Protein AF-A0A8H5K942-F1 (afdb_monomer_lite)

Foldseek 3Di:
DVPVVVVVVVVVVVVVVVVLVVVLVVLVVVLLVLLVVLLVLLVVLLVCLQAACVSVVQQAPVSLLVSLLVQLVSLLVSLVVNLVSQVVNVVSVVNDPVSLVSSVSSLVSSLVSNVSSVDDDPVSNQVSCQQHCADVVNVRGHDCVSHDDDDDPDPSCPPDPSCVSVVSVVSSVVSVLVVVVVVLPPCPPVVVPDDDDDPVVVVVSVVVVVVSVVVVVVVVVVVVVVCVVVPPPPVVVVVVVVVVVVVVVVVVPVPPPPDDPDDD

Organism: NCBI:txid48495

Sequence (264 aa):
PNLLTHRVSGLERLERTNLAHATSTFLAELHEAQCFFVVAIEIALINASSRSAIFTGAENWQSLLWNRDSVQFLAGMGAWPIILGQISLRRAELDSMYYLLLSTLALVLAGVAANTAANPDPDRIYKMFQGQNTLQECGGHPSLRTFCVEEREGLYWYVFPAGSIYAFLGLLAILWWAKIWSLFNSPTSFLKKHESLSKRQVESWEWLKWTFVKASLLAIHIAEAGALAFGVEKGFRLRLSKAFDIVKRSDTRSGNDSEAISLN

Radius of gyration: 28.07 Å; chains: 1; bounding box: 66×90×72 Å

Structure (mmCIF, N/CA/C/O backbone):
data_AF-A0A8H5K942-F1
#
_entry.id   AF-A0A8H5K942-F1
#
loop_
_atom_site.group_PDB
_atom_site.id
_atom_site.type_symbol
_atom_site.label_atom_id
_atom_site.label_alt_id
_atom_site.label_comp_id
_atom_site.label_asym_id
_atom_site.label_entity_id
_atom_site.label_seq_id
_atom_site.pdbx_PDB_ins_code
_atom_site.Cartn_x
_atom_site.Cartn_y
_atom_site.Cartn_z
_atom_site.occupancy
_atom_site.B_iso_or_equiv
_atom_site.auth_seq_id
_atom_site.auth_comp_id
_atom_site.auth_asym_id
_atom_site.auth_atom_id
_atom_site.pdbx_PDB_model_num
ATOM 1 N N . PRO A 1 1 ? -43.685 29.657 30.327 1.00 56.56 1 PRO A N 1
ATOM 2 C CA . PRO A 1 1 ? -42.281 29.955 29.929 1.00 56.56 1 PRO A CA 1
ATOM 3 C C . PRO A 1 1 ? -41.384 28.717 29.711 1.00 56.56 1 PRO A C 1
ATOM 5 O O . PRO A 1 1 ? -40.619 28.713 28.758 1.00 56.56 1 PRO A O 1
ATOM 8 N N . ASN A 1 2 ? -41.487 27.660 30.531 1.00 60.41 2 ASN A N 1
ATOM 9 C CA . ASN A 1 2 ? -40.496 26.559 30.549 1.00 60.41 2 ASN A CA 1
ATOM 10 C C . ASN A 1 2 ? -40.704 25.425 29.522 1.00 60.41 2 ASN A C 1
ATOM 12 O O . ASN A 1 2 ? -39.827 24.589 29.336 1.00 60.41 2 ASN A O 1
ATOM 16 N N . LEU A 1 3 ? -41.859 25.371 28.855 1.00 58.47 3 LEU A N 1
ATOM 17 C CA . LEU A 1 3 ? -42.217 24.261 27.957 1.00 58.47 3 LEU A CA 1
ATOM 18 C C . LEU A 1 3 ? -41.647 24.433 26.537 1.00 58.47 3 LEU A C 1
ATOM 20 O O . LEU A 1 3 ? -41.323 23.456 25.868 1.00 58.47 3 LEU A O 1
ATOM 24 N N . LEU A 1 4 ? -41.480 25.683 26.095 1.00 62.78 4 LEU A N 1
ATOM 25 C CA . LEU A 1 4 ? -40.902 26.036 24.793 1.00 62.78 4 LEU A CA 1
ATOM 26 C C . LEU A 1 4 ? -39.379 25.855 24.786 1.00 62.78 4 LEU A C 1
ATOM 28 O O . LEU A 1 4 ? -38.840 25.267 23.855 1.00 62.78 4 LEU A O 1
ATOM 32 N N . THR A 1 5 ? -38.700 26.258 25.861 1.00 62.00 5 THR A N 1
ATOM 33 C CA . THR A 1 5 ? -37.251 26.070 26.034 1.00 62.00 5 THR A CA 1
ATOM 34 C C . THR A 1 5 ? -36.861 24.594 26.130 1.00 62.00 5 THR A C 1
ATOM 36 O O . THR A 1 5 ? -35.869 24.192 25.531 1.00 62.00 5 THR A O 1
ATOM 39 N N . HIS A 1 6 ? -37.672 23.760 26.791 1.00 63.81 6 HIS A N 1
ATOM 40 C CA . HIS A 1 6 ? -37.439 22.312 26.863 1.00 63.81 6 HIS A CA 1
ATOM 41 C C . HIS A 1 6 ? -37.707 21.586 25.529 1.00 63.81 6 HIS A C 1
ATOM 43 O O . HIS A 1 6 ? -37.129 20.532 25.256 1.00 63.81 6 HIS A O 1
ATOM 49 N N . ARG A 1 7 ? -38.587 22.136 24.678 1.00 67.31 7 ARG A N 1
ATOM 50 C CA . ARG A 1 7 ? -38.848 21.601 23.335 1.00 67.31 7 ARG A CA 1
ATOM 51 C C . ARG A 1 7 ? -37.723 21.970 22.366 1.00 67.31 7 ARG A C 1
ATOM 53 O O . ARG A 1 7 ? -37.289 21.100 21.621 1.00 67.31 7 ARG A O 1
ATOM 60 N N . VAL A 1 8 ? -37.224 23.208 22.416 1.00 73.00 8 VAL A N 1
ATOM 61 C CA . VAL A 1 8 ? -36.077 23.666 21.608 1.00 73.00 8 VAL A CA 1
ATOM 62 C C . VAL A 1 8 ? -34.813 22.882 21.967 1.00 73.00 8 VAL A C 1
ATOM 64 O O . VAL A 1 8 ? -34.173 22.336 21.075 1.00 73.00 8 VAL A O 1
ATOM 67 N N . SER A 1 9 ? -34.516 22.707 23.260 1.00 73.62 9 SER A N 1
ATOM 68 C CA . SER A 1 9 ? -33.356 21.914 23.694 1.00 73.62 9 SER A CA 1
ATOM 69 C C . SER A 1 9 ? -33.472 20.429 23.329 1.00 73.62 9 SER A C 1
ATOM 71 O O . SER A 1 9 ? -32.471 19.784 23.019 1.00 73.62 9 SER A O 1
ATOM 73 N N . GLY A 1 10 ? -34.691 19.878 23.331 1.00 72.69 10 GLY A N 1
ATOM 74 C CA . GLY A 1 10 ? -34.963 18.514 22.886 1.00 72.69 10 GLY A CA 1
ATOM 75 C C . GLY A 1 10 ? -34.746 18.327 21.384 1.00 72.69 10 GLY A C 1
ATOM 76 O O . GLY A 1 10 ? -34.110 17.354 20.989 1.00 72.69 10 GLY A O 1
ATOM 77 N N . LEU A 1 11 ? -35.229 19.266 20.565 1.00 76.88 11 LEU A N 1
ATOM 78 C CA . LEU A 1 11 ? -35.096 19.238 19.104 1.00 76.88 11 LEU A CA 1
ATOM 79 C C . LEU A 1 11 ? -33.636 19.384 18.671 1.00 76.88 11 LEU A C 1
ATOM 81 O O . LEU A 1 11 ? -33.170 18.604 17.852 1.00 76.88 11 LEU A O 1
ATOM 85 N N . GLU A 1 12 ? -32.898 20.299 19.297 1.00 75.62 12 GLU A N 1
ATOM 86 C CA . GLU A 1 12 ? -31.474 20.519 19.033 1.00 75.62 12 GLU A CA 1
ATOM 87 C C . GLU A 1 12 ? -30.623 19.298 19.429 1.00 75.62 12 GLU A C 1
ATOM 89 O O . GLU A 1 12 ? -29.641 18.950 18.769 1.00 75.62 12 GLU A O 1
ATOM 94 N N . ARG A 1 13 ? -31.022 18.591 20.497 1.00 71.12 13 ARG A N 1
ATOM 95 C CA . ARG A 1 13 ? -30.388 17.331 20.901 1.00 71.12 13 ARG A CA 1
ATOM 96 C C . ARG A 1 13 ? -30.696 16.203 19.918 1.00 71.12 13 ARG A C 1
ATOM 98 O O . ARG A 1 13 ? -29.796 15.426 19.622 1.00 71.12 13 ARG A O 1
ATOM 105 N N . LEU A 1 14 ? -31.927 16.137 19.409 1.00 72.12 14 LEU A N 1
ATOM 106 C CA . LEU A 1 14 ? -32.365 15.158 18.409 1.00 72.12 14 LEU A CA 1
ATOM 107 C C . LEU A 1 14 ? -31.687 15.390 17.052 1.00 72.12 14 LEU A C 1
ATOM 109 O O . LEU A 1 14 ? -31.243 14.440 16.411 1.00 72.12 14 LEU A O 1
ATOM 113 N N . GLU A 1 15 ? -31.545 16.651 16.651 1.00 76.25 15 GLU A N 1
ATOM 114 C CA . GLU A 1 15 ? -30.809 17.069 15.460 1.00 76.25 15 GLU A CA 1
ATOM 115 C C . GLU A 1 15 ? -29.328 16.703 15.578 1.00 76.25 15 GLU A C 1
ATOM 117 O O . GLU A 1 15 ? -28.793 16.056 14.681 1.00 76.25 15 GLU A O 1
ATOM 122 N N . ARG A 1 16 ? -28.684 16.986 16.721 1.00 72.75 16 ARG A N 1
ATOM 123 C CA . ARG A 1 16 ? -27.300 16.556 16.983 1.00 72.75 16 ARG A CA 1
ATOM 124 C C . ARG A 1 16 ? -27.134 15.041 16.952 1.00 72.75 16 ARG A C 1
ATOM 126 O O . ARG A 1 16 ? -26.151 14.565 16.392 1.00 72.75 16 ARG A O 1
ATOM 133 N N . THR A 1 17 ? -28.062 14.275 17.525 1.00 76.38 17 THR A N 1
ATOM 134 C CA . THR A 1 17 ? -27.982 12.806 17.483 1.00 76.38 17 THR A CA 1
ATOM 135 C C . THR A 1 17 ? -28.202 12.261 16.07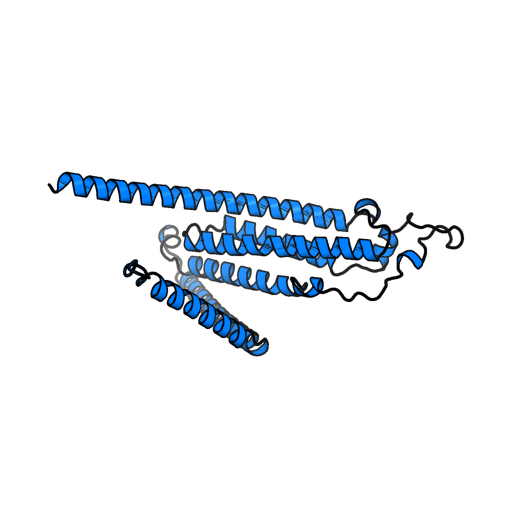7 1.00 76.38 17 THR A C 1
ATOM 137 O O . THR A 1 17 ? -27.475 11.362 15.664 1.00 76.38 17 THR A O 1
ATOM 140 N N . ASN A 1 18 ? -29.145 12.827 15.319 1.00 79.44 18 ASN A N 1
ATOM 141 C CA . ASN A 1 18 ? -29.409 12.419 13.940 1.00 79.44 18 ASN A CA 1
ATOM 142 C C . ASN A 1 18 ? -28.236 12.773 13.025 1.00 79.44 18 ASN A C 1
ATOM 144 O O . ASN A 1 18 ? -27.820 11.947 12.220 1.00 79.44 18 ASN A O 1
ATOM 148 N N . LEU A 1 19 ? -27.659 13.965 13.185 1.00 80.75 19 LEU A N 1
ATOM 149 C CA . LEU A 1 19 ? -26.497 14.409 12.424 1.00 80.75 19 LEU A CA 1
ATOM 150 C C . LEU A 1 19 ? -25.260 13.573 12.761 1.00 80.75 19 LEU A C 1
ATOM 152 O O . LEU A 1 19 ? -24.551 13.144 11.852 1.00 80.75 19 LEU A O 1
ATOM 156 N N . ALA A 1 20 ? -25.022 13.281 14.044 1.00 74.12 20 ALA A N 1
ATOM 157 C CA . ALA A 1 20 ? -23.929 12.408 14.466 1.00 74.12 20 ALA A CA 1
ATOM 158 C C . ALA A 1 20 ? -24.082 10.994 13.886 1.00 74.12 20 ALA A C 1
ATOM 160 O O . ALA A 1 20 ? -23.113 10.437 13.378 1.00 74.12 20 ALA A O 1
ATOM 161 N N . HIS A 1 21 ? -25.299 10.444 13.900 1.00 75.00 21 HIS A N 1
ATOM 162 C CA . HIS A 1 21 ? -25.588 9.121 13.348 1.00 75.00 21 HIS A CA 1
ATOM 163 C C . HIS A 1 21 ? -25.474 9.071 11.814 1.00 75.00 21 HIS A C 1
ATOM 165 O O . HIS A 1 21 ? -24.912 8.127 11.257 1.00 75.00 21 HIS A O 1
ATOM 171 N N . ALA A 1 22 ? -25.951 10.105 11.118 1.00 81.25 22 ALA A N 1
ATOM 172 C CA . ALA A 1 22 ? -25.822 10.214 9.668 1.00 81.25 22 ALA A CA 1
ATOM 173 C C . ALA A 1 22 ? -24.352 10.355 9.242 1.00 81.25 22 ALA A C 1
ATOM 175 O O . ALA A 1 22 ? -23.900 9.669 8.329 1.00 81.25 22 ALA A O 1
ATOM 176 N N . THR A 1 23 ? -23.586 11.193 9.945 1.00 80.31 23 THR A N 1
ATOM 177 C CA . THR A 1 23 ? -22.157 11.415 9.668 1.00 80.31 23 THR A CA 1
ATOM 178 C C . THR A 1 23 ? -21.338 10.152 9.906 1.00 80.31 23 THR A C 1
ATOM 180 O O . THR A 1 23 ? -20.436 9.844 9.132 1.00 80.31 23 THR A O 1
ATOM 183 N N . SER A 1 24 ? -21.648 9.402 10.964 1.00 77.75 24 SER A N 1
ATOM 184 C CA . SER A 1 24 ? -20.916 8.189 11.315 1.00 77.75 24 SER A CA 1
ATOM 185 C C . SER A 1 24 ? -21.186 7.043 10.332 1.00 77.75 24 SER A C 1
ATOM 187 O O . SER A 1 24 ? -20.257 6.340 9.937 1.00 77.75 24 SER A O 1
ATOM 189 N N . THR A 1 25 ? -22.428 6.925 9.857 1.00 83.94 25 THR A N 1
ATOM 190 C CA . THR A 1 25 ? -22.808 5.987 8.790 1.00 83.94 25 THR A CA 1
ATOM 191 C C . THR A 1 25 ? -22.132 6.359 7.473 1.00 83.94 25 THR A C 1
ATOM 193 O O . THR A 1 25 ? -21.490 5.520 6.852 1.00 83.94 25 THR A O 1
ATOM 196 N N . PHE A 1 26 ? -22.186 7.636 7.083 1.00 87.19 26 PHE A N 1
ATOM 197 C CA . PHE A 1 26 ? -21.510 8.122 5.880 1.00 87.19 26 PHE A CA 1
ATOM 198 C C . PHE A 1 26 ? -19.994 7.882 5.924 1.00 87.19 26 PHE A C 1
ATOM 200 O O . PHE A 1 26 ? -19.408 7.474 4.927 1.00 87.19 26 PHE A O 1
ATOM 207 N N . LEU A 1 27 ? -19.357 8.095 7.079 1.00 84.81 27 LEU A N 1
ATOM 208 C CA . LEU A 1 27 ? -17.930 7.832 7.265 1.00 84.81 27 LEU A CA 1
ATOM 209 C C . LEU A 1 27 ? -17.580 6.354 7.024 1.00 84.81 27 LEU A C 1
ATOM 211 O O . LEU A 1 27 ? -16.537 6.067 6.439 1.00 84.81 27 LEU A O 1
ATOM 215 N N . ALA A 1 28 ? -18.436 5.432 7.468 1.00 86.75 28 ALA A N 1
ATOM 216 C CA . ALA A 1 28 ? -18.250 3.998 7.268 1.00 86.75 28 ALA A CA 1
ATOM 217 C C . ALA A 1 28 ? -18.375 3.601 5.791 1.00 86.75 28 ALA A C 1
ATOM 219 O O . ALA A 1 28 ? -17.463 2.973 5.255 1.00 86.75 28 ALA A O 1
ATOM 220 N N . GLU A 1 29 ? -19.436 4.060 5.126 1.00 89.88 29 GLU A N 1
ATOM 221 C CA . GLU A 1 29 ? -19.662 3.846 3.690 1.00 89.88 29 GLU A CA 1
ATOM 222 C C . GLU A 1 29 ? -18.522 4.434 2.839 1.00 89.88 29 GLU A C 1
ATOM 224 O O . GLU A 1 29 ? -18.031 3.806 1.900 1.00 89.88 29 GLU A O 1
ATOM 229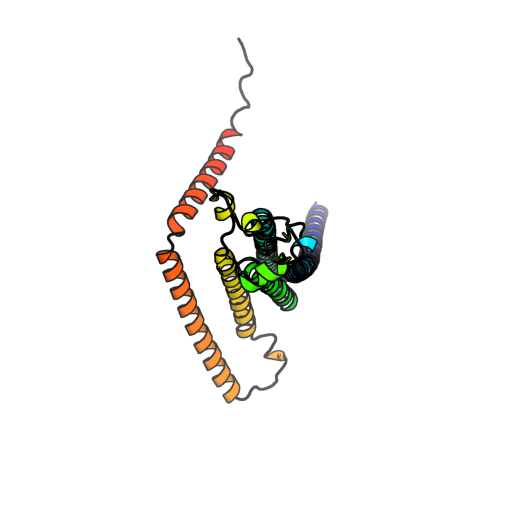 N N . LEU A 1 30 ? -18.039 5.630 3.196 1.00 88.75 30 LEU A N 1
ATOM 230 C CA . LEU A 1 30 ? -16.926 6.278 2.506 1.00 88.75 30 LEU A CA 1
ATOM 231 C C . LEU A 1 30 ? -15.622 5.488 2.663 1.00 88.75 30 LEU A C 1
ATOM 233 O O . LEU A 1 30 ? -14.906 5.290 1.683 1.00 88.75 30 LEU A O 1
ATOM 237 N N . HIS A 1 31 ? -15.307 5.040 3.882 1.00 90.81 31 HIS A N 1
ATOM 238 C CA . HIS A 1 31 ? -14.099 4.255 4.154 1.00 90.81 31 HIS A CA 1
ATOM 239 C C . HIS A 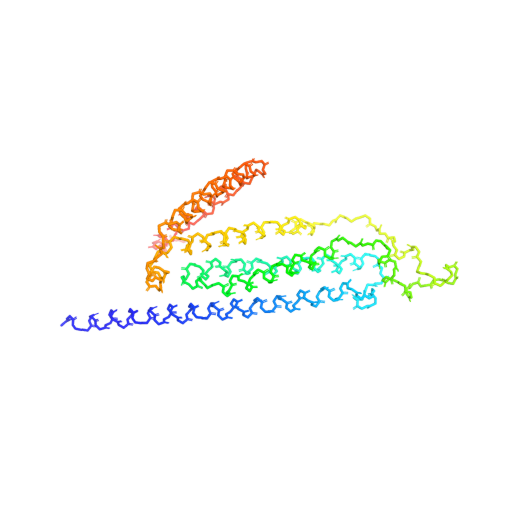1 31 ? -14.114 2.918 3.410 1.00 90.81 31 HIS A C 1
ATOM 241 O O . HIS A 1 31 ? -13.098 2.503 2.849 1.00 90.81 31 HIS A O 1
ATOM 247 N N . GLU A 1 32 ? -15.271 2.262 3.365 1.00 90.69 32 GLU A N 1
ATOM 248 C CA . GLU A 1 32 ? -15.472 1.034 2.602 1.00 90.69 32 GLU A CA 1
ATOM 249 C C . GLU A 1 32 ? -15.238 1.249 1.102 1.00 90.69 32 GLU A C 1
ATOM 251 O O . GLU A 1 32 ? -14.402 0.564 0.502 1.00 90.69 32 GLU A O 1
ATOM 256 N N . ALA A 1 33 ? -15.893 2.252 0.512 1.00 93.12 33 ALA A N 1
ATOM 257 C CA . ALA A 1 33 ? -15.711 2.599 -0.895 1.00 93.12 33 ALA A CA 1
ATOM 258 C C . ALA A 1 33 ? -14.248 2.951 -1.217 1.00 93.12 33 ALA A C 1
ATOM 260 O O . ALA A 1 33 ? -13.701 2.510 -2.231 1.00 93.12 33 ALA A O 1
ATOM 261 N N . GLN A 1 34 ? -13.586 3.698 -0.331 1.00 92.62 34 GLN A N 1
ATOM 262 C CA . GLN A 1 34 ? -12.183 4.065 -0.474 1.00 92.62 34 GLN A CA 1
ATOM 263 C C . GLN A 1 34 ? -11.268 2.835 -0.468 1.00 92.62 34 GLN A C 1
ATOM 265 O O . GLN A 1 34 ? -10.357 2.746 -1.293 1.00 92.62 34 GLN A O 1
ATOM 270 N N . CYS A 1 35 ? -11.502 1.873 0.427 1.00 92.31 35 CYS A N 1
ATOM 271 C CA . CYS A 1 35 ? -10.700 0.655 0.463 1.00 92.31 35 CYS A CA 1
ATOM 272 C C . CYS A 1 35 ? -10.873 -0.170 -0.817 1.00 92.31 35 CYS A C 1
ATOM 274 O O . CYS A 1 35 ? -9.875 -0.619 -1.378 1.00 92.31 35 CYS A O 1
ATOM 276 N N . PHE A 1 36 ? -12.101 -0.331 -1.321 1.00 93.19 36 PHE A N 1
ATOM 277 C CA . PHE A 1 36 ? -12.330 -1.029 -2.591 1.00 93.19 36 PHE A CA 1
ATOM 278 C C . PHE A 1 36 ? -11.653 -0.336 -3.771 1.00 93.19 36 PHE A C 1
ATOM 280 O O . PHE A 1 36 ? -11.056 -1.001 -4.619 1.00 93.19 36 PHE A O 1
ATOM 287 N N . PHE A 1 37 ? -11.706 0.994 -3.808 1.00 91.75 37 PHE A N 1
ATOM 288 C CA . PHE A 1 37 ? -11.048 1.779 -4.842 1.00 91.75 37 PHE A CA 1
ATOM 289 C C . PHE A 1 37 ? -9.529 1.581 -4.832 1.00 91.75 37 PHE A C 1
ATOM 291 O O . PHE A 1 37 ? -8.941 1.301 -5.877 1.00 91.75 37 PHE A O 1
ATOM 298 N N . VAL A 1 38 ? -8.901 1.653 -3.654 1.00 90.38 38 VAL A N 1
ATOM 299 C CA . VAL A 1 38 ? -7.459 1.409 -3.514 1.00 90.38 38 VAL A CA 1
ATOM 300 C C . VAL A 1 38 ? -7.119 -0.015 -3.942 1.00 90.38 38 VAL A C 1
ATOM 302 O O . VAL A 1 38 ? -6.266 -0.188 -4.801 1.00 90.38 38 VAL A O 1
ATOM 305 N N . VAL A 1 39 ? -7.842 -1.032 -3.459 1.00 90.38 39 VAL A N 1
ATOM 306 C CA . VAL A 1 39 ? -7.634 -2.436 -3.865 1.00 90.38 39 VAL A CA 1
ATOM 307 C C . VAL A 1 39 ? -7.659 -2.601 -5.389 1.00 90.38 39 VAL A C 1
ATOM 309 O O . VAL A 1 39 ? -6.782 -3.259 -5.949 1.00 90.38 39 VAL A O 1
ATOM 312 N N . ALA A 1 40 ? -8.631 -1.991 -6.072 1.00 92.00 40 ALA A N 1
ATOM 313 C CA . ALA A 1 40 ? -8.733 -2.058 -7.527 1.00 92.00 40 ALA A CA 1
ATOM 314 C C . ALA A 1 40 ? -7.530 -1.405 -8.230 1.00 92.00 40 ALA A C 1
ATOM 316 O O . ALA A 1 40 ? -6.987 -1.982 -9.177 1.00 92.00 40 ALA A O 1
ATOM 317 N N . ILE A 1 41 ? -7.087 -0.238 -7.748 1.00 89.44 41 ILE A N 1
ATOM 318 C CA . ILE A 1 41 ? -5.888 0.438 -8.259 1.00 89.44 41 ILE A CA 1
ATOM 319 C C . ILE A 1 41 ? -4.650 -0.435 -8.057 1.00 89.44 41 ILE A C 1
ATOM 321 O O . ILE A 1 41 ? -3.914 -0.656 -9.015 1.00 89.44 41 ILE A O 1
ATOM 325 N N . GLU A 1 42 ? -4.435 -0.986 -6.863 1.00 90.19 42 GLU A N 1
ATOM 326 C CA . GLU A 1 42 ? -3.246 -1.797 -6.581 1.00 90.19 42 GLU A CA 1
ATOM 327 C C . GLU A 1 42 ? -3.177 -3.044 -7.471 1.00 90.19 42 GLU A C 1
ATOM 329 O O . GLU A 1 42 ? -2.122 -3.368 -8.019 1.00 90.19 42 GLU A O 1
ATOM 334 N N . ILE A 1 43 ? -4.311 -3.716 -7.700 1.00 88.56 43 ILE A N 1
ATOM 335 C CA . ILE A 1 43 ? -4.387 -4.853 -8.629 1.00 88.56 43 ILE A CA 1
ATOM 336 C C . ILE A 1 43 ? -4.019 -4.413 -10.054 1.00 88.56 43 ILE A C 1
ATOM 338 O O . ILE A 1 43 ? -3.263 -5.109 -10.742 1.00 88.56 43 ILE A O 1
ATOM 342 N N . ALA A 1 44 ? -4.514 -3.255 -10.499 1.00 88.81 44 ALA A N 1
ATOM 343 C CA . ALA A 1 44 ? -4.179 -2.709 -11.810 1.00 88.81 44 ALA A CA 1
ATOM 344 C C . ALA A 1 44 ? -2.679 -2.384 -11.931 1.00 88.81 44 ALA A C 1
ATOM 346 O O . ALA A 1 44 ? -2.070 -2.725 -12.946 1.00 88.81 44 ALA A O 1
ATOM 347 N N . LEU A 1 45 ? -2.065 -1.806 -10.894 1.00 85.88 45 LEU A N 1
ATOM 348 C CA . LEU A 1 45 ? -0.636 -1.475 -10.855 1.00 85.88 45 LEU A CA 1
ATOM 349 C C . LEU A 1 45 ? 0.255 -2.726 -10.850 1.00 85.88 45 LEU A C 1
ATOM 351 O O . LEU A 1 45 ? 1.258 -2.781 -11.572 1.00 85.88 45 LEU A O 1
ATOM 355 N N . ILE A 1 46 ? -0.126 -3.760 -10.094 1.00 85.81 46 ILE A N 1
ATOM 356 C CA . ILE A 1 46 ? 0.565 -5.059 -10.085 1.00 85.81 46 ILE A CA 1
ATOM 357 C C . ILE A 1 46 ? 0.499 -5.698 -11.476 1.00 85.81 46 ILE A C 1
ATOM 359 O O . ILE A 1 46 ? 1.523 -6.138 -12.008 1.00 85.81 46 ILE A O 1
ATOM 363 N N . ASN A 1 47 ? -0.684 -5.708 -12.101 1.00 85.44 47 ASN A N 1
ATOM 364 C CA . ASN A 1 47 ? -0.849 -6.239 -13.452 1.00 85.44 47 ASN A CA 1
ATOM 365 C C . ASN A 1 47 ? -0.038 -5.427 -14.473 1.00 85.44 47 ASN A C 1
ATOM 367 O O . ASN A 1 47 ? 0.684 -6.024 -15.269 1.00 85.44 47 ASN A O 1
ATOM 371 N N . ALA A 1 48 ? -0.068 -4.093 -14.421 1.00 82.94 48 ALA A N 1
ATOM 372 C CA . ALA A 1 48 ? 0.728 -3.233 -15.301 1.00 82.94 48 ALA A CA 1
ATOM 373 C C . ALA A 1 48 ? 2.235 -3.517 -15.176 1.00 82.94 48 ALA A C 1
ATOM 375 O O . ALA A 1 48 ? 2.928 -3.649 -16.182 1.00 82.94 48 ALA A O 1
ATOM 376 N N . SER A 1 49 ? 2.723 -3.742 -13.953 1.00 77.94 49 SER A N 1
ATOM 377 C CA . SER A 1 49 ? 4.127 -4.085 -13.665 1.00 77.94 49 SER A CA 1
ATOM 378 C C . SER A 1 49 ? 4.556 -5.472 -14.178 1.00 77.94 49 SER A C 1
ATOM 380 O O . SER A 1 49 ? 5.745 -5.812 -14.177 1.00 77.94 49 SER A O 1
ATOM 382 N N . SER A 1 50 ? 3.603 -6.311 -14.591 1.00 79.00 50 SER A N 1
ATOM 383 C CA . SER A 1 50 ? 3.852 -7.633 -15.180 1.00 79.00 50 SER A CA 1
ATOM 384 C C . SER A 1 50 ? 3.899 -7.637 -16.711 1.00 79.00 50 SER A C 1
ATOM 386 O O . SER A 1 50 ? 4.321 -8.633 -17.297 1.00 79.00 50 SER A O 1
ATOM 388 N N . ARG A 1 51 ? 3.492 -6.542 -17.365 1.00 79.94 51 ARG A N 1
ATOM 389 C CA . ARG A 1 51 ? 3.421 -6.423 -18.830 1.00 79.94 51 ARG A CA 1
ATOM 390 C C . ARG A 1 51 ? 4.708 -5.846 -19.428 1.00 79.94 51 ARG A C 1
ATOM 392 O O . ARG A 1 51 ? 5.608 -5.440 -18.702 1.00 79.94 51 ARG A O 1
ATOM 399 N N . SER A 1 52 ? 4.814 -5.858 -20.758 1.00 76.12 52 SER A N 1
ATOM 400 C CA . SER A 1 52 ? 5.963 -5.301 -21.489 1.00 76.12 52 SER A CA 1
ATOM 401 C C . SER A 1 52 ? 6.072 -3.777 -21.331 1.00 76.12 52 SER A C 1
ATOM 403 O O . SER A 1 52 ? 5.099 -3.106 -20.982 1.00 76.12 52 SER A O 1
ATOM 405 N N . ALA A 1 53 ? 7.244 -3.210 -21.632 1.00 69.88 53 ALA A N 1
ATOM 406 C CA . ALA A 1 53 ? 7.506 -1.771 -21.516 1.00 69.88 53 ALA A CA 1
ATOM 407 C C . ALA A 1 53 ? 6.598 -0.961 -22.456 1.00 69.88 53 ALA A C 1
ATOM 409 O O . ALA A 1 53 ? 6.133 0.115 -22.089 1.00 69.88 53 ALA A O 1
ATOM 410 N N . ILE A 1 54 ? 6.225 -1.556 -23.596 1.00 69.00 54 ILE A N 1
ATOM 411 C CA . ILE A 1 54 ? 5.232 -1.032 -24.545 1.00 69.00 54 ILE A CA 1
ATOM 412 C C . ILE A 1 54 ? 3.895 -0.731 -23.852 1.00 69.00 54 ILE A C 1
ATOM 414 O O . ILE A 1 54 ? 3.298 0.310 -24.104 1.00 69.00 54 ILE A O 1
ATOM 418 N N . PHE A 1 55 ? 3.430 -1.607 -22.953 1.00 75.00 55 PHE A N 1
ATOM 419 C CA . PHE A 1 55 ? 2.146 -1.428 -22.262 1.00 75.00 55 PHE A CA 1
ATOM 420 C C . PHE A 1 55 ? 2.140 -0.201 -21.343 1.00 75.00 55 PHE A C 1
ATOM 422 O O . PHE A 1 55 ? 1.108 0.435 -21.164 1.00 75.00 55 PHE A O 1
ATOM 429 N N . THR A 1 56 ? 3.295 0.141 -20.770 1.00 71.25 56 THR A N 1
ATOM 430 C CA . THR A 1 56 ? 3.446 1.314 -19.897 1.00 71.25 56 THR A CA 1
ATOM 431 C C . THR A 1 56 ? 3.910 2.563 -20.655 1.00 71.25 56 THR A C 1
ATOM 433 O O . THR A 1 56 ? 4.076 3.615 -20.046 1.00 71.25 56 THR A O 1
ATOM 436 N N . GLY A 1 57 ? 4.121 2.470 -21.974 1.00 76.69 57 GLY A N 1
ATOM 437 C CA . GLY A 1 57 ? 4.631 3.570 -22.795 1.00 76.69 57 GLY A CA 1
ATOM 438 C C . GLY A 1 57 ? 6.092 3.936 -22.512 1.00 76.69 57 GLY A C 1
ATOM 439 O O . GLY A 1 57 ? 6.517 5.042 -22.830 1.00 76.69 57 GLY A O 1
ATOM 440 N N . ALA A 1 58 ? 6.868 3.044 -21.890 1.00 79.75 58 ALA A N 1
ATOM 441 C CA . ALA A 1 58 ? 8.280 3.288 -21.624 1.00 79.75 58 ALA A CA 1
ATOM 442 C C . ALA A 1 58 ? 9.123 2.949 -22.864 1.00 79.75 58 ALA A C 1
ATOM 444 O O . ALA A 1 58 ? 9.153 1.802 -23.307 1.00 79.75 58 ALA A O 1
ATOM 445 N N . GLU A 1 59 ? 9.820 3.943 -23.417 1.00 79.38 59 GLU A N 1
ATOM 446 C CA . GLU A 1 59 ? 10.704 3.769 -24.584 1.00 79.38 59 GLU A CA 1
ATOM 447 C C . GLU A 1 59 ? 12.177 3.592 -24.198 1.00 79.38 59 GLU A C 1
ATOM 449 O O . GLU A 1 59 ? 12.979 3.082 -24.977 1.00 79.38 59 GLU A O 1
ATOM 454 N N . ASN A 1 60 ? 12.546 4.011 -22.992 1.00 79.75 60 ASN A N 1
ATOM 455 C CA . ASN A 1 60 ? 13.894 3.920 -22.451 1.00 79.75 60 ASN A CA 1
ATOM 456 C C . ASN A 1 60 ? 13.844 3.623 -20.946 1.00 79.75 60 ASN A C 1
ATOM 458 O O . ASN A 1 60 ? 12.785 3.678 -20.309 1.00 79.75 60 ASN A O 1
ATOM 462 N N . TRP A 1 61 ? 14.999 3.292 -20.374 1.00 80.38 61 TRP A N 1
ATOM 463 C CA . TRP A 1 61 ? 15.117 2.958 -18.959 1.00 80.38 61 TRP A CA 1
ATOM 464 C C . TRP A 1 61 ? 14.655 4.091 -18.035 1.00 80.38 61 TRP A C 1
ATOM 466 O O . TRP A 1 61 ? 14.006 3.830 -17.024 1.00 80.38 61 TRP A O 1
ATOM 476 N N . GLN A 1 62 ? 14.912 5.348 -18.402 1.00 80.88 62 GLN A N 1
ATOM 477 C CA . GLN A 1 62 ? 14.501 6.507 -17.610 1.00 80.88 62 GLN A CA 1
ATOM 478 C C . GLN A 1 62 ? 12.973 6.621 -17.502 1.00 80.88 62 GLN A C 1
ATOM 480 O O . GLN A 1 62 ? 12.442 6.803 -16.406 1.00 80.88 62 GLN A O 1
ATOM 485 N N . SER A 1 63 ? 12.250 6.467 -18.614 1.00 81.12 63 SER A N 1
ATOM 486 C CA . SER A 1 63 ? 10.782 6.449 -18.626 1.00 81.12 63 SER A CA 1
ATOM 487 C C . SER A 1 63 ? 10.221 5.268 -17.833 1.00 81.12 63 SER A C 1
ATOM 489 O O . SER A 1 63 ? 9.217 5.414 -17.138 1.00 81.12 63 SER A O 1
ATOM 491 N N . LEU A 1 64 ? 10.881 4.105 -17.878 1.00 82.00 64 LEU A N 1
ATOM 492 C CA . LEU A 1 64 ? 10.475 2.955 -17.071 1.00 82.00 64 LEU A CA 1
ATOM 493 C C . LEU A 1 64 ? 10.644 3.225 -15.571 1.00 82.00 64 LEU A C 1
ATOM 495 O O . LEU A 1 64 ? 9.731 2.926 -14.801 1.00 82.00 64 LEU A O 1
ATOM 499 N N . LEU A 1 65 ? 11.774 3.804 -15.154 1.00 79.81 65 LEU A N 1
ATOM 500 C CA . LEU A 1 65 ? 11.979 4.212 -13.763 1.00 79.81 65 LEU A CA 1
ATOM 501 C C . LEU A 1 65 ? 10.919 5.227 -13.324 1.00 79.81 65 LEU A C 1
ATOM 503 O O . LEU A 1 65 ? 10.324 5.050 -12.268 1.00 79.81 65 LEU A O 1
ATOM 507 N N . TRP A 1 66 ? 10.600 6.222 -14.161 1.00 79.38 66 TRP A N 1
ATOM 508 C CA . TRP A 1 66 ? 9.542 7.198 -13.874 1.00 79.38 66 TRP A CA 1
ATOM 509 C C . TRP A 1 66 ? 8.176 6.544 -13.643 1.00 79.38 66 TRP A C 1
ATOM 511 O O . TRP A 1 66 ? 7.470 6.873 -12.686 1.00 79.38 66 TRP A O 1
ATOM 521 N N . ASN A 1 67 ? 7.811 5.585 -14.496 1.00 82.69 67 ASN A N 1
ATOM 522 C CA . ASN A 1 67 ? 6.567 4.837 -14.356 1.00 82.69 67 ASN A CA 1
ATOM 523 C C . ASN A 1 67 ? 6.545 4.029 -13.054 1.00 82.69 67 ASN A C 1
ATOM 525 O O . ASN A 1 67 ? 5.540 4.034 -12.347 1.00 82.69 67 ASN A O 1
ATOM 529 N N . ARG A 1 68 ? 7.651 3.366 -12.700 1.00 79.12 68 ARG A N 1
ATOM 530 C CA . ARG A 1 68 ? 7.744 2.578 -11.460 1.00 79.12 68 ARG A CA 1
ATOM 531 C C . ARG A 1 68 ? 7.739 3.451 -10.208 1.00 79.12 68 ARG A C 1
ATOM 533 O O . ARG A 1 68 ? 7.067 3.097 -9.245 1.00 79.12 68 ARG A O 1
ATOM 540 N N . ASP A 1 69 ? 8.413 4.594 -10.230 1.00 78.56 69 ASP A N 1
ATOM 541 C CA . ASP A 1 69 ? 8.374 5.566 -9.133 1.00 78.56 69 ASP A CA 1
ATOM 542 C C . ASP A 1 69 ? 6.955 6.105 -8.936 1.00 78.56 69 ASP A C 1
ATOM 544 O O . ASP A 1 69 ? 6.462 6.191 -7.813 1.00 78.56 69 ASP A O 1
ATOM 548 N N . SER A 1 70 ? 6.258 6.399 -10.037 1.00 79.88 70 SER A N 1
ATOM 549 C CA . SER A 1 70 ? 4.860 6.838 -10.004 1.00 79.88 70 SER A CA 1
ATOM 550 C C . SER A 1 70 ? 3.944 5.763 -9.412 1.00 79.88 70 SER A C 1
ATOM 552 O O . SER A 1 70 ? 3.057 6.083 -8.623 1.00 79.88 70 SER A O 1
ATOM 554 N N . VAL A 1 71 ? 4.183 4.485 -9.735 1.00 81.31 71 VAL A N 1
ATOM 555 C CA . VAL A 1 71 ? 3.470 3.340 -9.142 1.00 81.31 71 VAL A CA 1
ATOM 556 C C . VAL A 1 71 ? 3.708 3.269 -7.631 1.00 81.31 71 VAL A C 1
ATOM 558 O O . VAL A 1 71 ? 2.748 3.149 -6.875 1.00 81.31 71 VAL A O 1
ATOM 561 N N . GLN A 1 72 ? 4.961 3.380 -7.174 1.00 78.62 72 GLN A N 1
ATOM 562 C CA . GLN A 1 72 ? 5.278 3.366 -5.739 1.00 78.62 72 GLN A CA 1
ATOM 563 C C . GLN A 1 72 ? 4.631 4.535 -4.999 1.00 78.62 72 GLN A C 1
ATOM 565 O O . GLN A 1 72 ? 4.076 4.354 -3.916 1.00 78.62 72 GLN A O 1
ATOM 570 N N . PHE A 1 73 ? 4.687 5.728 -5.588 1.00 77.88 73 PHE A N 1
ATOM 571 C CA . PHE A 1 73 ? 4.091 6.923 -5.012 1.00 77.88 73 PHE A CA 1
ATOM 572 C C . PHE A 1 73 ? 2.571 6.789 -4.888 1.00 77.88 73 PHE A C 1
ATOM 574 O O . PHE A 1 73 ? 2.013 7.075 -3.829 1.00 77.88 73 PHE A O 1
ATOM 581 N N . LEU A 1 74 ? 1.905 6.313 -5.943 1.00 82.12 74 LEU A N 1
ATOM 582 C CA . LEU A 1 74 ? 0.458 6.123 -5.948 1.00 82.12 74 LEU A CA 1
ATOM 583 C C . LEU A 1 74 ? 0.023 5.088 -4.899 1.00 82.12 74 LEU A C 1
ATOM 585 O O . LEU A 1 74 ? -0.917 5.354 -4.148 1.00 82.12 74 LEU A O 1
ATOM 589 N N . ALA A 1 75 ? 0.760 3.977 -4.787 1.00 81.12 75 ALA A N 1
ATOM 590 C CA . ALA A 1 75 ? 0.508 2.946 -3.782 1.00 81.12 75 ALA A CA 1
ATOM 591 C C . ALA A 1 75 ? 0.720 3.460 -2.343 1.00 81.12 75 ALA A C 1
ATOM 593 O O . ALA A 1 75 ? -0.069 3.191 -1.436 1.00 81.12 75 ALA A O 1
ATOM 594 N N . GLY A 1 76 ? 1.764 4.264 -2.120 1.00 77.94 76 GLY A N 1
ATOM 595 C CA . GLY A 1 76 ? 2.053 4.857 -0.811 1.00 77.94 76 GLY A CA 1
ATOM 596 C C . GLY A 1 76 ? 1.025 5.907 -0.379 1.00 77.94 76 GLY A C 1
ATOM 597 O O . GLY A 1 76 ? 0.570 5.904 0.766 1.00 77.94 76 GLY A O 1
ATOM 598 N N . MET A 1 77 ? 0.609 6.787 -1.292 1.00 79.25 77 MET A N 1
ATOM 599 C CA . MET A 1 77 ? -0.361 7.849 -1.002 1.00 79.25 77 MET A CA 1
ATOM 600 C C . MET A 1 77 ? -1.747 7.302 -0.641 1.00 79.25 77 MET A C 1
ATOM 602 O O . MET A 1 77 ? -2.435 7.895 0.193 1.00 79.25 77 MET A O 1
ATOM 606 N N . GLY A 1 78 ? -2.141 6.157 -1.207 1.00 80.00 78 GLY A N 1
ATOM 607 C CA . GLY A 1 78 ? -3.397 5.477 -0.877 1.00 80.00 78 GLY A CA 1
ATOM 608 C C . GLY A 1 78 ? -3.466 4.956 0.565 1.00 80.00 78 GLY A C 1
ATOM 609 O O . GLY A 1 78 ? -4.557 4.841 1.127 1.00 80.00 78 GLY A O 1
ATOM 610 N N . ALA A 1 79 ? -2.320 4.709 1.209 1.00 84.00 79 ALA A N 1
ATOM 611 C CA . ALA A 1 79 ? -2.252 4.138 2.555 1.00 84.00 79 ALA A CA 1
ATOM 612 C C . ALA A 1 79 ? -2.666 5.121 3.666 1.00 84.00 79 ALA A C 1
ATOM 614 O O . ALA A 1 79 ? -3.313 4.735 4.645 1.00 84.00 79 ALA A O 1
ATOM 615 N N . TRP A 1 80 ? -2.317 6.403 3.525 1.00 82.38 80 TRP A N 1
ATOM 616 C CA . TRP A 1 80 ? -2.580 7.428 4.541 1.00 82.38 80 TRP A CA 1
ATOM 617 C C . TRP A 1 80 ? -4.070 7.654 4.837 1.00 82.38 80 TRP A C 1
ATOM 619 O O . TRP A 1 80 ? -4.458 7.570 6.009 1.00 82.38 80 TRP A O 1
ATOM 629 N N . PRO A 1 81 ? -4.938 7.892 3.835 1.00 87.12 81 PRO A N 1
ATOM 630 C CA . PRO A 1 81 ? -6.352 8.104 4.103 1.00 87.12 81 PRO A CA 1
ATOM 631 C C . PRO A 1 81 ? -7.027 6.837 4.651 1.00 87.12 81 PRO A C 1
ATOM 633 O O . PRO A 1 81 ? -7.981 6.962 5.408 1.00 87.12 81 PRO A O 1
ATOM 636 N N . ILE A 1 82 ? -6.528 5.628 4.354 1.00 89.69 82 ILE A N 1
ATOM 637 C CA . ILE A 1 82 ? -7.051 4.379 4.942 1.00 89.69 82 ILE A CA 1
ATOM 638 C C . ILE A 1 82 ? -6.768 4.339 6.446 1.00 89.69 82 ILE A C 1
ATOM 640 O O . ILE A 1 82 ? -7.666 4.079 7.245 1.00 89.69 82 ILE A O 1
ATOM 644 N N . ILE A 1 83 ? -5.531 4.632 6.860 1.00 86.38 83 ILE A N 1
ATOM 645 C CA . ILE A 1 83 ? -5.171 4.650 8.284 1.00 86.38 83 ILE A CA 1
ATOM 646 C C . ILE A 1 83 ? -5.948 5.737 9.034 1.00 86.38 83 ILE A C 1
ATOM 648 O O . ILE A 1 83 ? -6.476 5.479 10.118 1.00 86.38 83 ILE A O 1
ATOM 652 N N . LEU A 1 84 ? -6.062 6.939 8.462 1.00 85.19 84 LEU A N 1
ATOM 653 C CA . LEU A 1 84 ? -6.849 8.016 9.065 1.00 85.19 84 LEU A CA 1
ATOM 654 C C . LEU A 1 84 ? -8.342 7.676 9.141 1.00 85.19 84 LEU A C 1
ATOM 656 O O . LEU A 1 84 ? -8.970 7.953 10.167 1.00 85.19 84 LEU A O 1
ATOM 660 N N . GLY A 1 85 ? -8.898 7.049 8.102 1.00 85.94 85 GLY A N 1
ATOM 661 C CA . GLY A 1 85 ? -10.273 6.550 8.083 1.00 85.94 85 GLY A CA 1
ATOM 662 C C . GLY A 1 85 ? -10.508 5.532 9.193 1.00 85.94 85 GLY A C 1
ATOM 663 O O . GLY A 1 85 ? -11.418 5.697 10.004 1.00 85.94 85 GLY A O 1
ATOM 664 N N . GLN A 1 86 ? -9.599 4.569 9.349 1.00 87.62 86 GLN A N 1
ATOM 665 C CA . GLN A 1 86 ? -9.684 3.552 10.393 1.00 87.62 86 GLN A CA 1
ATOM 666 C C . GLN A 1 86 ? -9.572 4.140 11.811 1.00 87.62 86 GLN A C 1
ATOM 668 O O . GLN A 1 86 ? -10.304 3.730 12.716 1.00 87.62 86 GLN A O 1
ATOM 673 N N . ILE A 1 87 ? -8.698 5.131 12.027 1.00 83.38 87 ILE A N 1
ATOM 674 C CA . ILE A 1 87 ? -8.621 5.864 13.303 1.00 83.38 87 ILE A CA 1
ATOM 675 C C . ILE A 1 87 ? -9.928 6.625 13.565 1.00 83.38 87 ILE A C 1
ATOM 677 O O . ILE A 1 87 ? -10.409 6.647 14.700 1.00 83.38 87 ILE A O 1
ATOM 681 N N . SER A 1 88 ? -10.512 7.230 12.532 1.00 82.31 88 SER A N 1
ATOM 682 C CA . SER A 1 88 ? -11.758 7.996 12.632 1.00 82.31 88 SER A CA 1
ATOM 683 C C . SER A 1 88 ? -12.951 7.097 12.956 1.00 82.31 88 SER A C 1
ATOM 685 O O . SER A 1 88 ? -13.699 7.402 13.883 1.00 82.31 88 SER A O 1
ATOM 687 N N . LEU A 1 89 ? -13.073 5.942 12.293 1.00 82.44 89 LEU A N 1
ATOM 688 C CA . LEU A 1 89 ? -14.087 4.925 12.597 1.00 82.44 89 LEU A CA 1
ATOM 689 C C . LEU A 1 89 ? -13.982 4.428 14.033 1.00 82.44 89 LEU A C 1
ATOM 691 O O . LEU A 1 89 ? -14.987 4.277 14.726 1.00 82.44 89 LEU A O 1
ATOM 695 N N . ARG A 1 90 ? -12.751 4.238 14.509 1.00 80.56 90 ARG A N 1
ATOM 696 C CA . ARG A 1 90 ? -12.503 3.817 15.882 1.00 80.56 90 ARG A CA 1
ATOM 697 C C . ARG A 1 90 ? -12.898 4.875 16.908 1.00 80.56 90 ARG A C 1
ATOM 699 O O . ARG A 1 90 ? -13.439 4.528 17.952 1.00 80.56 90 ARG A O 1
ATOM 706 N N . ARG A 1 91 ? -12.660 6.158 16.613 1.00 77.25 91 ARG A N 1
ATOM 707 C CA . ARG A 1 91 ? -13.127 7.283 17.445 1.00 77.25 91 ARG A CA 1
ATOM 708 C C . ARG A 1 91 ? -14.646 7.444 17.419 1.00 77.25 91 ARG A C 1
ATOM 710 O O . ARG A 1 91 ? -15.205 7.908 18.402 1.00 77.25 91 ARG A O 1
ATOM 717 N N . ALA A 1 92 ? -15.293 7.054 16.325 1.00 74.44 92 ALA A N 1
ATOM 718 C CA . ALA A 1 92 ? -16.746 7.053 16.184 1.00 74.44 92 ALA A CA 1
ATOM 719 C C . ALA A 1 92 ? -17.420 5.796 16.777 1.00 74.44 92 ALA A C 1
ATOM 721 O O . ALA A 1 92 ? -18.611 5.597 16.559 1.00 74.44 92 ALA A O 1
ATOM 722 N N . GLU A 1 93 ? -16.670 4.936 17.482 1.00 73.00 93 GLU A N 1
ATOM 723 C CA . GLU A 1 93 ? -17.130 3.661 18.066 1.00 73.00 93 GLU A CA 1
ATOM 724 C C . GLU A 1 93 ? -17.712 2.651 17.052 1.00 73.00 93 GLU A C 1
ATOM 726 O O . GLU A 1 93 ? -18.233 1.603 17.429 1.00 73.00 93 GLU A O 1
ATOM 731 N N . LEU A 1 94 ? -17.522 2.891 15.751 1.00 71.06 94 LEU A N 1
ATOM 732 C CA . LEU A 1 94 ? -17.877 1.997 14.639 1.00 71.06 94 LEU A CA 1
ATOM 733 C C . LEU A 1 94 ? -16.728 1.037 14.303 1.00 71.06 94 LEU A C 1
ATOM 735 O O . LEU A 1 94 ? -16.454 0.704 13.149 1.00 71.06 94 LEU A O 1
ATOM 739 N N . ASP A 1 95 ? -16.022 0.592 15.337 1.00 70.56 95 ASP A N 1
ATOM 740 C CA . ASP A 1 95 ? -14.890 -0.314 15.223 1.00 70.56 95 ASP A CA 1
ATOM 741 C C . ASP A 1 95 ? -15.425 -1.729 14.917 1.00 70.56 95 ASP A C 1
ATOM 743 O O . ASP A 1 95 ? -15.694 -2.525 15.818 1.00 70.56 95 ASP A O 1
ATOM 747 N N . SER A 1 96 ? -15.632 -2.050 13.639 1.00 81.62 96 SER A N 1
ATOM 748 C CA . SER A 1 96 ? -15.968 -3.403 13.172 1.00 81.62 96 SER A CA 1
ATOM 749 C C . SER A 1 96 ? -14.718 -4.145 12.694 1.00 81.62 96 SER A C 1
ATOM 751 O O . SER A 1 96 ? -13.829 -3.563 12.073 1.00 81.62 96 SER A O 1
ATOM 753 N N . MET A 1 97 ? -14.676 -5.462 12.932 1.00 83.88 97 MET A N 1
ATOM 754 C CA . MET A 1 97 ? -13.656 -6.360 12.363 1.00 83.88 97 MET A CA 1
ATOM 755 C C . MET A 1 97 ? -13.587 -6.258 10.837 1.00 83.88 97 MET A C 1
ATOM 757 O O . MET A 1 97 ? -12.504 -6.343 10.267 1.00 83.88 97 MET A O 1
ATOM 761 N N . TYR A 1 98 ? -14.738 -6.049 10.196 1.00 86.81 98 TYR A N 1
ATOM 762 C CA . TYR A 1 98 ? -14.859 -5.948 8.747 1.00 86.81 98 TYR A CA 1
ATOM 763 C C . TYR A 1 98 ? -13.997 -4.816 8.170 1.00 86.81 98 TYR A C 1
ATOM 765 O O . TYR A 1 98 ? -13.121 -5.080 7.352 1.00 86.81 98 TYR A O 1
ATOM 773 N N . TYR A 1 99 ? -14.162 -3.580 8.658 1.00 88.50 99 TYR A N 1
ATOM 774 C CA . TYR A 1 99 ? -13.405 -2.423 8.162 1.00 88.50 99 TYR A CA 1
ATOM 775 C C . TYR A 1 99 ? -11.902 -2.550 8.421 1.00 88.50 99 TYR A C 1
ATOM 777 O O . TYR A 1 99 ? -11.089 -2.138 7.592 1.00 88.50 99 TYR A O 1
ATOM 785 N N . LEU A 1 1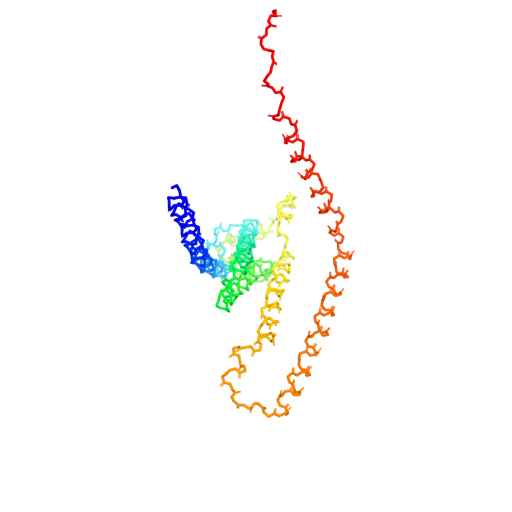00 ? -11.516 -3.169 9.543 1.00 88.19 100 LEU A N 1
ATOM 786 C CA . LEU A 1 100 ? -10.110 -3.418 9.851 1.00 88.19 100 LEU A CA 1
ATOM 787 C C . LEU A 1 100 ? -9.496 -4.445 8.888 1.00 88.19 100 LEU A C 1
ATOM 789 O O . LEU A 1 100 ? -8.407 -4.209 8.370 1.00 88.19 100 LEU A O 1
ATOM 793 N N . LEU A 1 101 ? -10.199 -5.544 8.598 1.00 90.44 101 LEU A N 1
ATOM 794 C CA . LEU A 1 101 ? -9.777 -6.536 7.602 1.00 90.44 101 LEU A CA 1
ATOM 795 C C . LEU A 1 101 ? -9.702 -5.928 6.199 1.00 90.44 101 LEU A C 1
ATOM 797 O O . LEU A 1 101 ? -8.712 -6.121 5.495 1.00 90.44 101 LEU A O 1
ATOM 801 N N . LEU A 1 102 ? -10.698 -5.137 5.811 1.00 90.62 102 LEU A N 1
ATOM 802 C CA . LEU A 1 102 ? -10.719 -4.469 4.514 1.00 90.62 102 LEU A CA 1
ATOM 803 C C . LEU A 1 102 ? -9.530 -3.505 4.355 1.00 90.62 102 LEU A C 1
ATOM 805 O O . LEU A 1 102 ? -8.823 -3.541 3.348 1.00 90.62 102 LEU A O 1
ATOM 809 N N . SER A 1 103 ? -9.234 -2.730 5.402 1.00 91.44 103 SER A N 1
ATOM 810 C CA . SER A 1 103 ? -8.063 -1.844 5.451 1.00 91.44 103 SER A CA 1
ATOM 811 C C . SER A 1 103 ? -6.749 -2.622 5.360 1.00 91.44 103 SER A C 1
ATOM 813 O O . SER A 1 103 ? -5.812 -2.174 4.702 1.00 91.44 103 SER A O 1
ATOM 815 N N . THR A 1 104 ? -6.660 -3.800 5.994 1.00 90.62 104 THR A N 1
ATOM 816 C CA . THR A 1 104 ? -5.455 -4.639 5.890 1.00 90.62 104 THR A CA 1
ATOM 817 C C . THR A 1 104 ? -5.238 -5.157 4.492 1.00 90.62 104 THR A C 1
ATOM 819 O O . THR A 1 104 ? -4.113 -5.112 4.010 1.00 90.62 104 THR A O 1
ATOM 822 N N . LEU A 1 105 ? -6.304 -5.617 3.837 1.00 92.06 105 LEU A N 1
ATOM 823 C CA . LEU A 1 105 ? -6.233 -6.121 2.478 1.00 92.06 105 LEU A CA 1
ATOM 824 C C . LEU A 1 105 ? -5.706 -5.030 1.542 1.00 92.06 105 LEU A C 1
ATOM 826 O O . LEU A 1 105 ? -4.767 -5.278 0.788 1.00 92.06 105 LEU A O 1
ATOM 830 N N . ALA A 1 106 ? -6.255 -3.818 1.648 1.00 91.50 106 ALA A N 1
ATOM 831 C CA . ALA A 1 106 ? -5.817 -2.677 0.855 1.00 91.50 106 ALA A CA 1
ATOM 832 C C . ALA A 1 106 ? -4.340 -2.321 1.110 1.00 91.50 106 ALA A C 1
ATOM 834 O O . ALA A 1 106 ? -3.570 -2.179 0.164 1.00 91.50 106 ALA A O 1
ATOM 835 N N . LEU A 1 107 ? -3.911 -2.244 2.375 1.00 88.06 107 LEU A N 1
ATOM 836 C CA . LEU A 1 107 ? -2.529 -1.890 2.727 1.00 88.06 107 LEU A CA 1
ATOM 837 C C . LEU A 1 107 ? -1.507 -2.971 2.360 1.00 88.06 107 LEU A C 1
ATOM 839 O O . LEU A 1 107 ? -0.391 -2.651 1.953 1.00 88.06 107 LEU A O 1
ATOM 843 N N . VAL A 1 108 ? -1.871 -4.248 2.489 1.00 88.88 108 VAL A N 1
ATOM 844 C CA . VAL A 1 108 ? -1.018 -5.365 2.064 1.00 88.88 108 VAL A CA 1
ATOM 845 C C . VAL A 1 108 ? -0.843 -5.334 0.550 1.00 88.88 108 VAL A C 1
ATOM 847 O O . VAL A 1 108 ? 0.285 -5.457 0.075 1.00 88.88 108 VAL A O 1
ATOM 850 N N . LEU A 1 109 ? -1.921 -5.114 -0.208 1.00 88.38 109 LEU A N 1
ATOM 851 C CA . LEU A 1 109 ? -1.841 -4.978 -1.663 1.00 88.38 109 LEU A CA 1
ATOM 852 C C . LEU A 1 109 ? -0.994 -3.774 -2.081 1.00 88.38 109 LEU A C 1
ATOM 854 O O . LEU A 1 109 ? -0.141 -3.935 -2.950 1.00 88.38 109 LEU A O 1
ATOM 858 N N . ALA A 1 110 ? -1.139 -2.628 -1.413 1.00 86.75 110 ALA A N 1
ATOM 859 C CA . ALA A 1 110 ? -0.298 -1.456 -1.652 1.00 86.75 110 ALA A CA 1
ATOM 860 C C . ALA A 1 110 ? 1.187 -1.746 -1.380 1.00 86.75 110 ALA A C 1
ATOM 862 O O . ALA A 1 110 ? 2.060 -1.387 -2.170 1.00 86.75 110 ALA A O 1
ATOM 863 N N . GLY A 1 111 ? 1.491 -2.481 -0.305 1.00 82.81 111 GLY A N 1
ATOM 864 C CA . GLY A 1 111 ? 2.850 -2.945 -0.019 1.00 82.81 111 GLY A CA 1
ATOM 865 C C . GLY A 1 111 ? 3.403 -3.881 -1.096 1.00 82.81 111 GLY A C 1
ATOM 866 O O . GLY A 1 111 ? 4.555 -3.740 -1.506 1.00 82.81 111 GLY A O 1
ATOM 867 N N . VAL A 1 112 ? 2.583 -4.808 -1.599 1.00 84.88 112 VAL A N 1
ATOM 868 C CA . VAL A 1 112 ? 2.965 -5.713 -2.694 1.00 84.88 112 VAL A CA 1
ATOM 869 C C . VAL A 1 112 ? 3.197 -4.941 -3.994 1.00 84.88 112 VAL A C 1
ATOM 871 O O . VAL A 1 112 ? 4.193 -5.200 -4.673 1.00 84.88 112 VAL A O 1
ATOM 874 N N . ALA A 1 113 ? 2.332 -3.985 -4.335 1.00 84.31 113 ALA A N 1
ATOM 875 C CA . ALA A 1 113 ? 2.475 -3.143 -5.519 1.00 84.31 113 ALA A CA 1
ATOM 876 C C . ALA A 1 113 ? 3.759 -2.304 -5.455 1.00 84.31 113 ALA A C 1
ATOM 878 O O . ALA A 1 113 ? 4.574 -2.347 -6.382 1.00 84.31 113 ALA A O 1
ATOM 879 N N . ALA A 1 114 ? 4.003 -1.638 -4.323 1.00 80.12 114 ALA A N 1
ATOM 880 C CA . ALA A 1 114 ? 5.217 -0.863 -4.090 1.00 80.12 114 ALA A CA 1
ATOM 881 C C . ALA A 1 114 ? 6.483 -1.735 -4.161 1.00 80.12 114 ALA A C 1
ATOM 883 O O . ALA A 1 114 ? 7.435 -1.386 -4.858 1.00 80.12 114 ALA A O 1
ATOM 884 N N . ASN A 1 115 ? 6.488 -2.908 -3.516 1.00 80.00 115 ASN A N 1
ATOM 885 C CA . ASN A 1 115 ? 7.629 -3.827 -3.558 1.00 80.00 115 ASN A CA 1
ATOM 886 C C . ASN A 1 115 ? 7.891 -4.371 -4.973 1.00 80.00 115 ASN A C 1
ATOM 888 O O . ASN A 1 115 ? 9.040 -4.475 -5.402 1.00 80.00 115 ASN A O 1
ATOM 892 N N . THR A 1 116 ? 6.826 -4.677 -5.718 1.00 79.94 116 THR A N 1
ATOM 893 C CA . THR A 1 116 ? 6.919 -5.118 -7.119 1.00 79.94 116 THR A CA 1
ATOM 894 C C . THR A 1 116 ? 7.536 -4.031 -7.999 1.00 79.94 116 THR A C 1
ATOM 896 O O . THR A 1 116 ? 8.305 -4.328 -8.917 1.00 79.94 116 THR A O 1
ATOM 899 N N . ALA A 1 117 ? 7.238 -2.762 -7.724 1.00 77.44 117 ALA A N 1
ATOM 900 C CA . ALA A 1 117 ? 7.833 -1.640 -8.433 1.00 77.44 117 ALA A CA 1
ATOM 901 C C . ALA A 1 117 ? 9.295 -1.375 -8.017 1.00 77.44 117 ALA A C 1
ATOM 903 O O . ALA A 1 117 ? 10.089 -1.026 -8.889 1.00 77.44 117 ALA A O 1
ATOM 904 N N . ALA A 1 118 ? 9.658 -1.581 -6.745 1.00 70.88 118 ALA A N 1
ATOM 905 C CA . ALA A 1 118 ? 10.973 -1.248 -6.177 1.00 70.88 118 ALA A CA 1
ATOM 906 C C . ALA A 1 118 ? 12.108 -2.222 -6.507 1.00 70.88 118 ALA A C 1
ATOM 908 O O . ALA A 1 118 ? 13.244 -1.785 -6.657 1.00 70.88 118 ALA A O 1
ATOM 909 N N . ASN A 1 119 ? 11.818 -3.518 -6.639 1.00 66.19 119 ASN A N 1
ATOM 910 C CA . ASN A 1 119 ? 12.838 -4.544 -6.871 1.00 66.19 119 ASN A CA 1
ATOM 911 C C . ASN A 1 119 ? 12.689 -5.174 -8.261 1.00 66.19 119 ASN A C 1
ATOM 913 O O . ASN A 1 119 ? 12.181 -6.294 -8.380 1.00 66.19 119 ASN A O 1
ATOM 917 N N . PRO A 1 120 ? 13.070 -4.474 -9.343 1.00 67.44 120 PRO A N 1
ATOM 918 C CA . PRO A 1 120 ? 13.036 -5.086 -10.649 1.00 67.44 120 PRO A CA 1
ATOM 919 C C . PRO A 1 120 ? 14.215 -6.043 -10.846 1.00 67.44 120 PRO A C 1
ATOM 921 O O . PRO A 1 120 ? 15.377 -5.665 -10.733 1.00 67.44 120 PRO A O 1
ATOM 924 N N . ASP A 1 121 ? 13.897 -7.277 -11.216 1.00 73.81 121 ASP A N 1
ATOM 925 C CA . ASP A 1 121 ? 14.882 -8.237 -11.702 1.00 73.81 121 ASP A CA 1
ATOM 926 C C . ASP A 1 121 ? 15.456 -7.756 -13.058 1.00 73.81 121 ASP A C 1
ATOM 928 O O . ASP A 1 121 ? 14.668 -7.494 -13.981 1.00 73.81 121 ASP A O 1
ATOM 932 N N . PRO A 1 122 ? 16.788 -7.599 -13.200 1.00 73.44 122 PRO A N 1
ATOM 933 C CA . PRO A 1 122 ? 17.414 -7.126 -14.436 1.00 73.44 122 PRO A CA 1
ATOM 934 C C . PRO A 1 122 ? 17.044 -7.980 -15.656 1.00 73.44 122 PRO A C 1
ATOM 936 O O . PRO A 1 122 ? 16.752 -7.426 -16.720 1.00 73.44 122 PRO A O 1
ATOM 939 N N . ASP A 1 123 ? 16.938 -9.302 -15.499 1.00 79.62 123 ASP A N 1
ATOM 940 C CA . ASP A 1 123 ? 16.561 -10.211 -16.589 1.00 79.62 123 ASP A CA 1
ATOM 941 C C . ASP A 1 123 ? 15.109 -9.992 -17.026 1.00 79.62 123 ASP A C 1
ATOM 943 O O . ASP A 1 123 ? 14.756 -10.059 -18.212 1.00 79.62 123 ASP A O 1
ATOM 947 N N . ARG A 1 124 ? 14.238 -9.689 -16.060 1.00 78.56 124 ARG A N 1
ATOM 948 C CA . ARG A 1 124 ? 12.833 -9.375 -16.312 1.00 78.56 124 ARG A CA 1
ATOM 949 C C . ARG A 1 124 ? 12.678 -8.036 -17.020 1.00 78.56 124 ARG A C 1
ATOM 951 O O . ARG A 1 124 ? 11.819 -7.938 -17.896 1.00 78.56 124 ARG A O 1
ATOM 958 N N . ILE A 1 125 ? 13.487 -7.026 -16.694 1.00 78.75 125 ILE A N 1
ATOM 959 C CA . ILE A 1 125 ? 13.450 -5.760 -17.440 1.00 78.75 125 ILE A CA 1
ATOM 960 C C . ILE A 1 125 ? 13.986 -5.945 -18.858 1.00 78.75 125 ILE A C 1
ATOM 962 O O . ILE A 1 125 ? 13.393 -5.425 -19.801 1.00 78.75 125 ILE A O 1
ATOM 966 N N . TYR A 1 126 ? 15.047 -6.726 -19.043 1.00 79.69 126 TYR A N 1
ATOM 967 C CA . TYR A 1 126 ? 15.550 -7.002 -20.384 1.00 79.69 126 TYR A CA 1
ATOM 968 C C . TYR A 1 126 ? 14.468 -7.627 -21.283 1.00 79.69 126 TYR A C 1
ATOM 970 O O . TYR A 1 126 ? 14.239 -7.169 -22.403 1.00 79.69 126 TYR A O 1
ATOM 978 N N . LYS A 1 127 ? 13.710 -8.600 -20.753 1.00 82.06 127 LYS A N 1
ATOM 979 C CA . LYS A 1 127 ? 12.531 -9.171 -21.431 1.00 82.06 127 LYS A CA 1
ATOM 980 C C . LYS A 1 127 ? 11.413 -8.151 -21.658 1.00 82.06 127 LYS A C 1
ATOM 982 O O . LYS A 1 127 ? 10.699 -8.236 -22.650 1.00 82.06 127 LYS A O 1
ATOM 987 N N . MET A 1 128 ? 11.252 -7.184 -20.757 1.00 77.94 128 MET A N 1
ATOM 988 C CA . MET A 1 128 ? 10.225 -6.143 -20.849 1.00 77.94 128 MET A CA 1
ATOM 989 C C . MET A 1 128 ? 10.443 -5.211 -22.056 1.00 77.94 128 MET A C 1
ATOM 991 O O . MET A 1 128 ? 9.455 -4.771 -22.646 1.00 77.94 128 MET A O 1
ATOM 995 N N . PHE A 1 129 ? 11.700 -4.968 -22.447 1.00 81.44 129 PHE A N 1
ATOM 996 C CA . PHE A 1 129 ? 12.093 -4.189 -23.634 1.00 81.44 129 PHE A CA 1
ATOM 997 C C . PHE A 1 129 ? 12.310 -5.033 -24.900 1.00 81.44 129 PHE A C 1
ATOM 999 O O . PHE A 1 129 ? 12.687 -4.501 -25.946 1.00 81.44 129 PHE A O 1
ATOM 1006 N N . GLN A 1 130 ? 12.089 -6.349 -24.845 1.00 81.75 130 GLN A N 1
ATOM 1007 C CA . GLN A 1 130 ? 12.266 -7.210 -26.010 1.00 81.75 130 GLN A CA 1
ATOM 1008 C C . GLN A 1 130 ? 11.325 -6.772 -27.146 1.00 81.75 130 GLN A C 1
ATOM 1010 O O . GLN A 1 130 ? 10.113 -6.675 -26.960 1.00 81.75 130 GLN A O 1
ATOM 1015 N N . GLY A 1 131 ? 11.889 -6.502 -28.327 1.00 77.19 131 GLY A N 1
ATOM 1016 C CA . GLY A 1 131 ? 11.139 -6.003 -29.486 1.00 77.19 131 GLY A CA 1
ATOM 1017 C C . GLY A 1 131 ? 11.012 -4.475 -29.576 1.00 77.19 131 GLY A C 1
ATOM 1018 O O . GLY A 1 131 ? 10.464 -3.986 -30.558 1.00 77.19 131 GLY A O 1
ATOM 1019 N N . GLN A 1 132 ? 11.542 -3.712 -28.612 1.00 77.19 132 GLN A N 1
ATOM 1020 C CA . GLN A 1 132 ? 11.709 -2.255 -28.711 1.00 77.19 132 GLN A CA 1
ATOM 1021 C C . GLN A 1 132 ? 13.178 -1.885 -28.956 1.00 77.19 132 GLN A C 1
ATOM 1023 O O . GLN A 1 132 ? 14.079 -2.560 -28.464 1.00 77.19 132 GLN A O 1
ATOM 1028 N N . ASN A 1 133 ? 13.425 -0.794 -29.696 1.00 75.69 133 ASN A N 1
ATOM 1029 C CA . ASN A 1 133 ? 14.773 -0.282 -30.005 1.00 75.69 133 ASN A CA 1
ATOM 1030 C C . ASN A 1 133 ? 15.745 -1.369 -30.507 1.00 75.69 133 ASN A C 1
ATOM 1032 O O . ASN A 1 133 ? 16.920 -1.401 -30.125 1.00 75.69 133 ASN A O 1
ATOM 1036 N N . THR A 1 134 ? 15.233 -2.300 -31.316 1.00 81.12 134 THR A N 1
ATOM 1037 C CA . THR A 1 134 ? 15.999 -3.434 -31.830 1.00 81.12 134 THR A CA 1
ATOM 1038 C C . THR A 1 134 ? 16.926 -2.976 -32.942 1.00 81.12 134 THR A C 1
ATOM 1040 O O . THR A 1 134 ? 16.466 -2.390 -33.923 1.00 81.12 134 THR A O 1
ATOM 1043 N N . LEU A 1 135 ? 18.213 -3.284 -32.815 1.00 77.94 135 LEU A N 1
ATOM 1044 C CA . LEU A 1 135 ? 19.195 -3.076 -33.878 1.00 77.94 135 LEU A CA 1
ATOM 1045 C C . LEU A 1 135 ? 19.524 -4.412 -34.550 1.00 77.94 135 LEU A C 1
ATOM 1047 O O . LEU A 1 135 ? 19.643 -5.442 -33.877 1.00 77.94 135 LEU A O 1
ATOM 1051 N N . GLN A 1 136 ? 19.690 -4.402 -35.875 1.00 80.00 136 GLN A N 1
ATOM 1052 C CA . GLN A 1 136 ? 20.089 -5.604 -36.620 1.00 80.00 136 GLN A CA 1
ATOM 1053 C C . GLN A 1 136 ? 21.506 -6.042 -36.227 1.00 80.00 136 GLN A C 1
ATOM 1055 O O . GLN A 1 136 ? 21.779 -7.232 -36.101 1.00 80.00 136 GLN A O 1
ATOM 1060 N N . GLU A 1 137 ? 22.372 -5.077 -35.926 1.00 79.44 137 GLU A N 1
ATOM 1061 C CA . GLU A 1 137 ? 23.744 -5.257 -35.451 1.00 79.44 137 GLU A CA 1
ATOM 1062 C C . GLU A 1 137 ? 23.803 -5.926 -34.071 1.00 79.44 137 GLU A C 1
ATOM 1064 O O . GLU A 1 137 ? 24.782 -6.587 -33.736 1.00 79.44 137 GLU A O 1
ATOM 1069 N N . CYS A 1 138 ? 22.737 -5.796 -33.279 1.00 77.44 138 CYS A N 1
ATOM 1070 C CA . CYS A 1 138 ? 22.576 -6.471 -31.994 1.00 77.44 138 CYS A CA 1
ATOM 1071 C C . CYS A 1 138 ? 21.819 -7.805 -32.123 1.00 77.44 138 CYS A C 1
ATOM 1073 O O . CYS A 1 138 ? 21.320 -8.319 -31.127 1.00 77.44 138 CYS A O 1
ATOM 1075 N N . GLY A 1 139 ? 21.673 -8.362 -33.332 1.00 80.62 139 GLY A N 1
ATOM 1076 C CA . GLY A 1 139 ? 20.967 -9.628 -33.550 1.00 80.62 139 GLY A CA 1
ATOM 1077 C C . GLY A 1 139 ? 19.460 -9.555 -33.277 1.00 80.62 139 GLY A C 1
ATOM 1078 O O . GLY A 1 139 ? 18.864 -10.552 -32.884 1.00 80.62 139 GLY A O 1
ATOM 1079 N N . GLY A 1 140 ? 18.841 -8.378 -33.435 1.00 80.12 140 GLY A N 1
ATOM 1080 C CA . GLY A 1 140 ? 17.415 -8.171 -33.148 1.00 80.12 140 GLY A CA 1
ATOM 1081 C C . GLY A 1 140 ? 17.095 -7.953 -31.664 1.00 80.12 140 GLY A C 1
ATOM 1082 O O . GLY A 1 140 ? 15.925 -7.924 -31.285 1.00 80.12 140 GLY A O 1
ATOM 1083 N N . HIS A 1 141 ? 18.116 -7.776 -30.825 1.00 82.50 141 HIS A N 1
ATOM 1084 C CA . HIS A 1 141 ? 17.972 -7.445 -29.410 1.00 82.50 141 HIS A CA 1
ATOM 1085 C C . HIS A 1 141 ? 17.919 -5.923 -29.167 1.00 82.50 141 HIS A C 1
ATOM 1087 O O . HIS A 1 141 ? 18.415 -5.151 -29.998 1.00 82.50 141 HIS A O 1
ATOM 1093 N N . PRO A 1 142 ? 17.324 -5.470 -28.041 1.00 82.62 142 PRO A N 1
ATOM 1094 C CA . PRO A 1 142 ? 17.301 -4.057 -27.671 1.00 82.62 142 PRO A CA 1
ATOM 1095 C C . PRO A 1 142 ? 18.720 -3.505 -27.496 1.00 82.62 142 PRO A C 1
ATOM 1097 O O . PRO A 1 142 ? 19.591 -4.150 -26.907 1.00 82.62 142 PRO A O 1
ATOM 1100 N N . SER A 1 143 ? 18.946 -2.294 -28.006 1.00 81.75 143 SER A N 1
ATOM 1101 C CA . SER A 1 143 ? 20.249 -1.628 -27.929 1.00 81.75 143 SER A CA 1
ATOM 1102 C C . SER A 1 143 ? 20.657 -1.286 -26.490 1.00 81.75 143 SER A C 1
ATOM 1104 O O . SER A 1 143 ? 19.816 -0.908 -25.673 1.00 81.75 143 SER A O 1
ATOM 1106 N N . LEU A 1 144 ? 21.964 -1.296 -26.189 1.00 80.19 144 LEU A N 1
ATOM 1107 C CA . LEU A 1 144 ? 22.468 -0.839 -24.883 1.00 80.19 144 LEU A CA 1
ATOM 1108 C C . LEU A 1 144 ? 22.128 0.629 -24.584 1.00 80.19 144 LEU A C 1
ATOM 1110 O O . LEU A 1 144 ? 21.982 0.991 -23.420 1.00 80.19 144 LEU A O 1
ATOM 1114 N N . ARG A 1 145 ? 21.938 1.465 -25.615 1.00 77.38 145 ARG A N 1
ATOM 1115 C CA . ARG A 1 145 ? 21.550 2.875 -25.454 1.00 77.38 145 ARG A CA 1
ATOM 1116 C C . ARG A 1 145 ? 20.208 3.025 -24.731 1.00 77.38 145 ARG A C 1
ATOM 1118 O O . ARG A 1 145 ? 20.018 4.005 -24.022 1.00 77.38 145 ARG A O 1
ATOM 1125 N N . THR A 1 146 ? 19.308 2.048 -24.850 1.00 78.12 146 THR A N 1
ATOM 1126 C CA . THR A 1 146 ? 18.024 2.023 -24.130 1.00 78.12 146 THR A CA 1
ATOM 1127 C C . THR A 1 146 ? 18.209 1.971 -22.607 1.00 78.12 146 THR A C 1
ATOM 1129 O O . THR A 1 146 ? 17.332 2.434 -21.879 1.00 78.12 146 THR A O 1
ATOM 1132 N N . PHE A 1 147 ? 19.354 1.466 -22.133 1.00 80.06 147 PHE A N 1
ATOM 1133 C CA . PHE A 1 147 ? 19.710 1.335 -20.716 1.00 80.06 147 PHE A CA 1
ATOM 1134 C C . PHE A 1 147 ? 20.654 2.434 -20.207 1.00 80.06 147 PHE A C 1
ATOM 1136 O O . PHE A 1 147 ? 20.966 2.458 -19.019 1.00 80.06 147 PHE A O 1
ATOM 1143 N N . CYS A 1 148 ? 21.122 3.342 -21.070 1.00 78.62 148 CYS A N 1
ATOM 1144 C CA . CYS A 1 148 ? 21.943 4.471 -20.639 1.00 78.62 148 CYS A CA 1
ATOM 1145 C C . CYS A 1 148 ? 21.082 5.488 -19.877 1.00 78.62 148 CYS A C 1
ATOM 1147 O O . CYS A 1 148 ? 20.035 5.912 -20.365 1.00 78.62 148 CYS A O 1
ATOM 1149 N N . VAL A 1 149 ? 21.544 5.891 -18.694 1.00 71.12 149 VAL A N 1
ATOM 11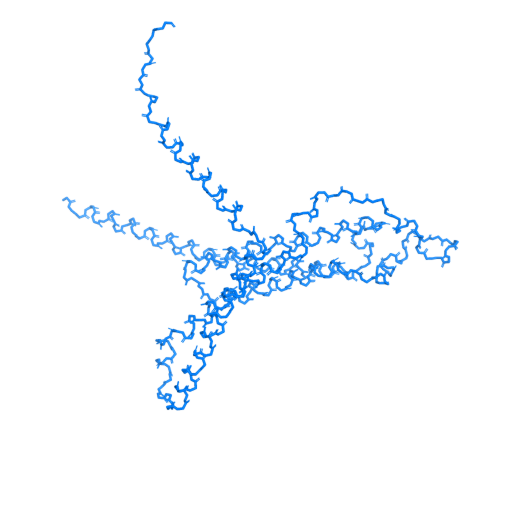50 C CA . VAL A 1 149 ? 20.875 6.863 -17.820 1.00 71.12 149 VAL A CA 1
ATOM 1151 C C . VAL A 1 149 ? 21.875 7.947 -17.458 1.00 71.12 149 VAL A C 1
ATOM 1153 O O . VAL A 1 149 ? 23.023 7.643 -17.140 1.00 71.12 149 VAL A O 1
ATOM 1156 N N . GLU A 1 150 ? 21.438 9.199 -17.505 1.00 63.09 150 GLU A N 1
ATOM 1157 C CA . GLU A 1 150 ? 22.181 10.321 -16.937 1.00 63.09 150 GLU A CA 1
ATOM 1158 C C . GLU A 1 150 ? 21.906 10.375 -15.426 1.00 63.09 150 GLU A C 1
ATOM 1160 O O . GLU A 1 150 ? 20.759 10.218 -14.998 1.00 63.09 150 GLU A O 1
ATOM 1165 N N . GLU A 1 151 ? 22.959 10.518 -14.617 1.00 56.00 151 GLU A N 1
ATOM 1166 C CA . GLU A 1 151 ? 22.880 10.474 -13.153 1.00 56.00 151 GLU A CA 1
ATOM 1167 C C . GLU A 1 151 ? 21.819 11.450 -12.617 1.00 56.00 151 GLU A C 1
ATOM 1169 O O . GLU A 1 151 ? 21.744 12.616 -13.009 1.00 56.00 151 GLU A O 1
ATOM 1174 N N . ARG A 1 152 ? 20.932 10.935 -11.759 1.00 56.56 152 ARG A N 1
ATOM 1175 C CA . ARG A 1 152 ? 19.668 11.587 -11.410 1.00 56.56 152 ARG A CA 1
ATOM 1176 C C . ARG A 1 152 ? 19.753 12.303 -10.064 1.00 56.56 152 ARG A C 1
ATOM 1178 O O . ARG A 1 152 ? 19.633 11.675 -9.017 1.00 56.56 152 ARG A O 1
ATOM 1185 N N . GLU A 1 153 ? 19.811 13.628 -10.098 1.00 49.19 153 GLU A N 1
ATOM 1186 C CA . GLU A 1 153 ? 19.627 14.512 -8.937 1.00 49.19 153 GLU A CA 1
ATOM 1187 C C . GLU A 1 153 ? 18.129 14.871 -8.807 1.00 49.19 153 GLU A C 1
ATOM 1189 O O . GLU A 1 153 ? 17.631 15.791 -9.455 1.00 49.19 153 GLU A O 1
ATOM 1194 N N . GLY A 1 154 ? 17.354 14.094 -8.038 1.00 50.22 154 GLY A N 1
ATOM 1195 C CA . GLY A 1 154 ? 15.889 14.224 -7.982 1.00 50.22 154 GLY A CA 1
ATOM 1196 C C . GLY A 1 154 ? 15.308 14.321 -6.570 1.00 50.22 154 GLY A C 1
ATOM 1197 O O . GLY A 1 154 ? 15.134 13.311 -5.893 1.00 50.22 154 GLY A O 1
ATOM 1198 N N . LEU A 1 155 ? 14.887 15.529 -6.177 1.00 48.22 155 LEU A N 1
ATOM 1199 C CA . LEU A 1 155 ? 14.230 15.878 -4.901 1.00 48.22 155 LEU A CA 1
ATOM 1200 C C . LEU A 1 155 ? 12.989 15.016 -4.551 1.00 48.22 155 LEU A C 1
ATOM 1202 O O . LEU A 1 155 ? 12.632 14.885 -3.381 1.00 48.22 155 LEU A O 1
ATOM 1206 N N . TYR A 1 156 ? 12.342 14.399 -5.548 1.00 48.16 156 TYR A N 1
ATOM 1207 C CA . TYR A 1 156 ? 11.139 13.568 -5.383 1.00 48.16 156 TYR A CA 1
ATOM 1208 C C . TYR A 1 156 ? 11.365 12.270 -4.586 1.00 48.16 156 TYR A C 1
ATOM 1210 O O . TYR A 1 156 ? 10.413 11.743 -4.013 1.00 48.16 156 TYR A O 1
ATOM 1218 N N . TRP A 1 157 ? 12.610 11.790 -4.479 1.00 47.94 157 TRP A N 1
ATOM 1219 C CA . TRP A 1 157 ? 12.952 10.573 -3.726 1.00 47.94 157 TRP A CA 1
ATOM 1220 C C . TRP A 1 157 ? 12.692 10.695 -2.212 1.00 47.94 157 TRP A C 1
ATOM 1222 O O . TRP A 1 157 ? 12.549 9.697 -1.507 1.00 47.94 157 TRP A O 1
ATOM 1232 N N . TYR A 1 158 ? 12.590 11.924 -1.696 1.00 46.53 158 TYR A N 1
ATOM 1233 C CA . TYR A 1 158 ? 12.436 12.184 -0.264 1.00 46.53 158 TYR A CA 1
ATOM 1234 C C . TYR A 1 158 ? 11.000 12.102 0.260 1.00 46.53 158 TYR A C 1
ATOM 1236 O O . TYR A 1 158 ? 10.817 11.980 1.471 1.00 46.53 158 TYR A O 1
ATOM 1244 N N . VAL A 1 159 ? 9.980 12.199 -0.599 1.00 49.34 159 VAL A N 1
ATOM 1245 C CA . VAL A 1 159 ? 8.600 12.381 -0.114 1.00 49.34 159 VAL A CA 1
ATOM 1246 C C . VAL A 1 159 ? 7.998 11.060 0.380 1.00 49.34 159 VAL A C 1
ATOM 1248 O O . VAL A 1 159 ? 7.311 11.062 1.397 1.00 49.34 159 VAL A O 1
ATOM 1251 N N . PHE A 1 160 ? 8.321 9.929 -0.259 1.00 52.69 160 PHE A N 1
ATOM 1252 C CA . PHE A 1 160 ? 7.923 8.587 0.187 1.00 52.69 160 PHE A CA 1
ATOM 1253 C C . PHE A 1 160 ? 8.999 7.544 -0.151 1.00 52.69 160 PHE A C 1
ATOM 1255 O O . PHE A 1 160 ? 8.852 6.795 -1.115 1.00 52.69 160 PHE A O 1
ATOM 1262 N N . PRO A 1 161 ? 10.092 7.454 0.628 1.00 55.91 161 PRO A N 1
ATOM 1263 C CA . PRO A 1 161 ? 11.036 6.353 0.477 1.00 55.91 161 PRO A CA 1
ATOM 1264 C C . PRO A 1 161 ? 10.309 5.021 0.703 1.00 55.91 161 PRO A C 1
ATOM 1266 O O . PRO A 1 161 ? 9.414 4.942 1.549 1.00 55.91 161 PRO A O 1
ATOM 1269 N N . ALA A 1 162 ? 10.711 3.957 0.003 1.00 53.94 162 ALA A N 1
ATOM 1270 C CA . ALA A 1 162 ? 10.115 2.618 0.122 1.00 53.94 162 ALA A CA 1
ATOM 1271 C C . ALA A 1 162 ? 10.023 2.106 1.581 1.00 53.94 162 ALA A C 1
ATOM 1273 O O . ALA A 1 162 ? 9.145 1.316 1.912 1.00 53.94 162 ALA A O 1
ATOM 1274 N N . GLY A 1 163 ? 10.870 2.613 2.488 1.00 59.12 163 GLY A N 1
ATOM 1275 C CA . GLY A 1 163 ? 10.802 2.334 3.928 1.00 59.12 163 GLY A CA 1
ATOM 1276 C C . GLY A 1 163 ? 9.596 2.938 4.671 1.00 59.12 163 GLY A C 1
ATOM 1277 O O . GLY A 1 163 ? 9.306 2.530 5.792 1.00 59.12 163 GLY A O 1
ATOM 1278 N N . SER A 1 164 ? 8.857 3.875 4.073 1.00 65.81 164 SER A N 1
ATOM 1279 C CA . SER A 1 164 ? 7.649 4.468 4.670 1.00 65.81 164 SER A CA 1
ATOM 1280 C C . SER A 1 164 ? 6.505 3.458 4.830 1.00 65.81 164 SER A C 1
ATOM 1282 O O . SER A 1 164 ? 5.710 3.586 5.763 1.00 65.81 164 SER A O 1
ATOM 1284 N N . ILE A 1 165 ? 6.479 2.392 4.014 1.00 68.88 165 ILE A N 1
ATOM 1285 C CA . ILE A 1 165 ? 5.522 1.278 4.131 1.00 68.88 165 ILE A CA 1
ATOM 1286 C C . ILE A 1 165 ? 5.545 0.653 5.537 1.00 68.88 165 ILE A C 1
ATOM 1288 O O . ILE A 1 165 ? 4.499 0.306 6.085 1.00 68.88 165 ILE A O 1
ATOM 1292 N N . TYR A 1 166 ? 6.720 0.585 6.175 1.00 72.81 166 TYR A N 1
ATOM 1293 C CA . TYR A 1 166 ? 6.871 0.013 7.514 1.00 72.81 166 TYR A CA 1
ATOM 1294 C C . TYR A 1 166 ? 6.162 0.841 8.588 1.00 72.81 166 TYR A C 1
ATOM 1296 O O . TYR A 1 166 ? 5.638 0.273 9.545 1.00 72.81 166 TYR A O 1
ATOM 1304 N N . ALA A 1 167 ? 6.081 2.165 8.422 1.00 77.81 167 ALA A N 1
ATOM 1305 C CA . ALA A 1 167 ? 5.333 3.021 9.339 1.00 77.81 167 ALA A CA 1
ATOM 1306 C C . ALA A 1 167 ? 3.824 2.732 9.260 1.00 77.81 167 ALA A C 1
ATOM 1308 O O . ALA A 1 167 ? 3.161 2.617 10.292 1.00 77.81 167 ALA A O 1
ATOM 1309 N N . PHE A 1 168 ? 3.291 2.533 8.049 1.00 78.62 168 PHE A N 1
ATOM 1310 C CA . PHE A 1 168 ? 1.891 2.154 7.842 1.00 78.62 168 PHE A CA 1
ATOM 1311 C C . PHE A 1 168 ? 1.574 0.772 8.422 1.00 78.62 168 PHE A C 1
ATOM 1313 O O . PHE A 1 168 ? 0.567 0.614 9.111 1.00 78.62 168 PHE A O 1
ATOM 1320 N N . LEU A 1 169 ? 2.459 -0.208 8.213 1.00 79.38 169 LEU A N 1
ATOM 1321 C CA . LEU A 1 169 ? 2.329 -1.543 8.803 1.00 79.38 169 LEU A CA 1
ATOM 1322 C C . LEU A 1 169 ? 2.390 -1.500 10.336 1.00 79.38 169 LEU A C 1
ATOM 1324 O O . LEU A 1 169 ? 1.611 -2.186 10.996 1.00 79.38 169 LEU A O 1
ATOM 1328 N N . GLY A 1 170 ? 3.256 -0.661 10.910 1.00 81.94 170 GLY A N 1
ATOM 1329 C CA . GLY A 1 170 ? 3.324 -0.439 12.355 1.00 81.94 170 GLY A CA 1
ATOM 1330 C C . GLY A 1 170 ? 2.021 0.133 12.921 1.00 81.94 170 GLY A C 1
ATOM 1331 O O . GLY A 1 170 ? 1.491 -0.388 13.903 1.00 81.94 170 GLY A O 1
ATOM 1332 N N . LEU A 1 171 ? 1.447 1.154 12.275 1.00 83.81 171 LEU A N 1
ATOM 1333 C CA . LEU A 1 171 ? 0.152 1.726 12.672 1.00 83.81 171 LEU A CA 1
ATOM 1334 C C . LEU A 1 171 ? -0.984 0.706 12.554 1.00 83.81 171 LEU A C 1
ATOM 1336 O O . LEU A 1 171 ? -1.818 0.599 13.454 1.00 83.81 171 LEU A O 1
ATOM 1340 N N . LEU A 1 172 ? -0.991 -0.086 11.482 1.00 85.38 172 LEU A N 1
ATOM 1341 C CA . LEU A 1 172 ? -1.953 -1.164 11.290 1.00 85.38 172 LEU A CA 1
ATOM 1342 C C . LEU A 1 172 ? -1.839 -2.223 12.393 1.00 85.38 172 LEU A C 1
ATOM 1344 O O . LEU A 1 172 ? -2.854 -2.642 12.951 1.00 85.38 172 LEU A O 1
ATOM 1348 N N . ALA A 1 173 ? -0.615 -2.610 12.758 1.00 85.94 173 ALA A N 1
ATOM 1349 C CA . ALA A 1 173 ? -0.360 -3.543 13.849 1.00 85.94 173 ALA A CA 1
ATOM 1350 C C . ALA A 1 173 ? -0.862 -2.996 15.193 1.00 85.94 173 ALA A C 1
ATOM 1352 O O . ALA A 1 173 ? -1.481 -3.738 15.951 1.00 85.94 173 ALA A O 1
ATOM 1353 N N . ILE A 1 174 ? -0.685 -1.699 15.470 1.00 86.50 174 ILE A N 1
ATOM 1354 C CA . ILE A 1 174 ? -1.230 -1.043 16.672 1.00 86.50 174 ILE A CA 1
ATOM 1355 C C . ILE A 1 174 ? -2.768 -1.087 16.678 1.00 86.50 174 ILE A C 1
ATOM 1357 O O . ILE A 1 174 ? -3.377 -1.359 17.717 1.00 86.50 174 ILE A O 1
ATOM 1361 N N . LEU A 1 175 ? -3.413 -0.843 15.533 1.00 85.69 175 LEU A N 1
ATOM 1362 C CA . LEU A 1 175 ? -4.873 -0.903 15.411 1.00 85.69 175 LEU A CA 1
ATOM 1363 C C . LEU A 1 175 ? -5.402 -2.323 15.655 1.00 85.69 175 LEU A C 1
ATOM 1365 O O . LEU A 1 175 ? -6.338 -2.493 16.440 1.00 85.69 175 LEU A O 1
ATOM 1369 N N . TRP A 1 176 ? -4.760 -3.340 15.073 1.00 87.50 176 TRP A N 1
ATOM 1370 C CA . TRP A 1 176 ? -5.052 -4.749 15.360 1.00 87.50 176 TRP A CA 1
ATOM 1371 C C . TRP A 1 176 ? -4.842 -5.106 16.811 1.00 87.50 176 TRP A C 1
ATOM 1373 O O . TRP A 1 176 ? -5.727 -5.689 17.432 1.00 87.50 176 TRP A O 1
ATOM 1383 N N . TRP A 1 177 ? -3.693 -4.727 17.359 1.00 84.56 177 TRP A N 1
ATOM 1384 C CA . TRP A 1 177 ? -3.341 -4.988 18.740 1.00 84.56 177 TRP A CA 1
ATOM 1385 C C . TRP A 1 177 ? -4.435 -4.494 19.682 1.00 84.56 177 TRP A C 1
ATOM 1387 O O . TRP A 1 177 ? -4.963 -5.234 20.510 1.00 84.56 177 TRP A O 1
ATOM 1397 N N . ALA A 1 178 ? -4.824 -3.236 19.514 1.00 83.50 178 ALA A N 1
ATOM 1398 C CA . ALA A 1 178 ? -5.776 -2.587 20.388 1.00 83.50 178 ALA A CA 1
ATOM 1399 C C . ALA A 1 178 ? -7.213 -3.114 20.194 1.00 83.50 178 ALA A C 1
ATOM 1401 O O . ALA A 1 178 ? -8.022 -3.050 21.122 1.00 83.50 178 ALA A O 1
ATOM 1402 N N . LYS A 1 179 ? -7.532 -3.658 19.017 1.00 84.19 179 LYS A N 1
ATOM 1403 C CA . LYS A 1 179 ? -8.803 -4.324 18.739 1.00 84.19 179 LYS A CA 1
ATOM 1404 C C . LYS A 1 179 ? -8.865 -5.742 19.311 1.00 84.19 179 LYS A C 1
ATOM 1406 O O . LYS A 1 179 ? -9.860 -6.129 19.914 1.00 84.19 179 LYS A O 1
ATOM 1411 N N . ILE A 1 180 ? -7.789 -6.506 19.174 1.00 84.44 180 ILE A N 1
ATOM 1412 C CA . ILE A 1 180 ? -7.641 -7.821 19.800 1.00 84.44 180 ILE A CA 1
ATOM 1413 C C . ILE A 1 180 ? -7.719 -7.670 21.327 1.00 84.44 180 ILE A C 1
ATOM 1415 O O . ILE A 1 180 ? -8.459 -8.396 21.986 1.00 84.44 180 ILE A O 1
ATOM 1419 N N . TRP A 1 181 ? -7.047 -6.657 21.882 1.00 81.19 181 TRP A N 1
ATOM 1420 C CA . TRP A 1 181 ? -7.108 -6.310 23.302 1.00 81.19 181 TRP A CA 1
ATOM 1421 C C . TRP A 1 181 ? -8.534 -6.037 23.798 1.00 81.19 181 TRP A C 1
ATOM 1423 O O . TRP A 1 181 ? -8.910 -6.517 24.868 1.00 81.19 181 TRP A O 1
ATOM 1433 N N . SER A 1 182 ? -9.353 -5.300 23.037 1.00 78.50 182 SER A N 1
ATOM 1434 C CA . SER A 1 182 ? -10.740 -5.028 23.436 1.00 78.50 182 SER A CA 1
ATOM 1435 C C . SER A 1 182 ? -11.629 -6.270 23.367 1.00 78.50 182 SER A C 1
ATOM 1437 O O . SER A 1 182 ? -12.498 -6.431 24.220 1.00 78.50 182 SER A O 1
ATOM 1439 N N . LEU A 1 183 ? -11.383 -7.184 22.423 1.00 78.44 183 LEU A N 1
ATOM 1440 C CA . LEU A 1 183 ? -12.071 -8.477 22.368 1.00 78.44 183 LEU A CA 1
ATOM 1441 C C . LEU A 1 183 ? -11.706 -9.369 23.564 1.00 78.44 183 LEU A C 1
ATOM 1443 O O . LEU A 1 183 ? -12.596 -9.962 24.170 1.00 78.44 183 LEU A O 1
ATOM 1447 N N . PHE A 1 184 ? -10.429 -9.418 23.956 1.00 74.56 184 PHE A N 1
ATOM 1448 C CA . PHE A 1 184 ? -9.981 -10.185 25.128 1.00 74.56 184 PHE A CA 1
ATOM 1449 C C . PHE A 1 184 ? -10.506 -9.627 26.461 1.00 74.56 184 PHE A C 1
ATOM 1451 O O . PHE A 1 184 ? -10.766 -10.396 27.390 1.00 74.56 184 PHE A O 1
ATOM 1458 N N . ASN A 1 185 ? -10.677 -8.305 26.554 1.00 69.50 185 ASN A N 1
ATOM 1459 C CA . ASN A 1 185 ? -11.131 -7.604 27.759 1.00 69.50 185 ASN A CA 1
ATOM 1460 C C . ASN A 1 185 ? -12.614 -7.225 27.760 1.00 69.50 185 ASN A C 1
ATOM 1462 O O . ASN A 1 185 ? -13.030 -6.489 28.651 1.00 69.50 185 ASN A O 1
ATOM 1466 N N . SER A 1 186 ? -13.420 -7.710 26.812 1.00 63.34 186 SER A N 1
ATOM 1467 C CA . SER A 1 186 ? -14.878 -7.552 26.841 1.00 63.34 186 SER A CA 1
ATOM 1468 C C . SER A 1 186 ? -15.530 -8.828 27.395 1.00 63.34 186 SER A C 1
ATOM 1470 O O . SER A 1 186 ? -15.957 -9.699 26.634 1.00 63.34 186 SER A O 1
ATOM 1472 N N . PRO A 1 187 ? -15.601 -9.001 28.730 1.00 52.44 187 PRO A N 1
ATOM 1473 C CA . PRO A 1 187 ? -16.184 -10.188 29.345 1.00 52.44 187 PRO A CA 1
ATOM 1474 C C . PRO A 1 187 ? -17.697 -10.299 29.107 1.00 52.44 187 PRO A C 1
ATOM 1476 O O . PRO A 1 187 ? -18.259 -11.373 29.271 1.00 52.44 187 PRO A O 1
ATOM 1479 N N . THR A 1 188 ? -18.404 -9.240 28.711 1.00 50.31 188 THR A N 1
ATOM 1480 C CA . THR A 1 188 ? -19.874 -9.213 28.803 1.00 50.31 188 THR A CA 1
ATOM 1481 C C . THR A 1 188 ? -20.618 -9.834 27.618 1.00 50.31 188 THR A C 1
ATOM 1483 O O . THR A 1 188 ? -21.735 -10.311 27.818 1.00 50.31 188 THR A O 1
ATOM 1486 N N . SER A 1 189 ? -20.038 -9.895 26.412 1.00 45.88 189 SER A N 1
ATOM 1487 C CA . SER A 1 189 ? -20.702 -10.515 25.247 1.00 45.88 189 SER A CA 1
ATOM 1488 C C . SER A 1 189 ? -20.372 -12.003 25.081 1.00 45.88 189 SER A C 1
ATOM 1490 O O . SER A 1 189 ? -21.233 -12.777 24.666 1.00 45.88 189 SER A O 1
ATOM 1492 N N . PHE A 1 190 ? -19.162 -12.425 25.465 1.00 43.62 190 PHE A N 1
ATOM 1493 C CA . PHE A 1 190 ? -18.726 -13.821 25.366 1.00 43.62 190 PHE A CA 1
ATOM 1494 C C . PHE A 1 190 ? -19.162 -14.671 26.575 1.00 43.62 190 PHE A C 1
ATOM 1496 O O . PHE A 1 190 ? -19.596 -15.806 26.375 1.00 43.62 190 PHE A O 1
ATOM 1503 N N . LEU A 1 191 ? -19.152 -14.134 27.811 1.00 47.78 191 LEU A N 1
ATOM 1504 C CA . LEU A 1 191 ? -19.626 -14.888 28.990 1.00 47.78 191 LEU A CA 1
ATOM 1505 C C . LEU A 1 191 ? -21.145 -15.094 29.019 1.00 47.78 191 LEU A C 1
ATOM 1507 O O . LEU A 1 191 ? -21.606 -16.045 29.637 1.00 47.78 191 LEU A O 1
ATOM 1511 N N . LYS A 1 192 ? -21.940 -14.240 28.362 1.00 47.31 192 LYS A N 1
ATOM 1512 C CA . LYS A 1 192 ? -23.402 -14.421 28.327 1.00 47.31 192 LYS A CA 1
ATOM 1513 C C . LYS A 1 192 ? -23.855 -15.545 27.392 1.00 47.31 192 LYS A C 1
ATOM 1515 O O . LYS A 1 192 ? -24.993 -15.983 27.507 1.00 47.31 192 LYS A O 1
ATOM 1520 N N . LYS A 1 193 ? -22.998 -15.988 26.462 1.00 48.97 193 LYS A N 1
ATOM 1521 C CA . LYS A 1 193 ? -23.350 -16.977 25.429 1.00 48.97 193 LYS A CA 1
ATOM 1522 C C . LYS A 1 193 ? -22.825 -18.388 25.714 1.00 48.97 193 LYS A C 1
ATOM 1524 O O . LYS A 1 193 ? -23.341 -19.335 25.134 1.00 48.97 193 LYS A O 1
ATOM 1529 N N . HIS A 1 194 ? -21.849 -18.547 26.608 1.00 44.31 194 HIS A N 1
ATOM 1530 C CA . HIS A 1 194 ? -21.349 -19.859 27.021 1.00 44.31 194 HIS A CA 1
ATOM 1531 C C . HIS A 1 194 ? -21.571 -20.079 28.517 1.00 44.31 194 HIS A C 1
ATOM 1533 O O . HIS A 1 194 ? -20.799 -19.630 29.362 1.00 44.31 194 HIS A O 1
ATOM 1539 N N . GLU A 1 195 ? -22.653 -20.788 28.822 1.00 52.50 195 GLU A N 1
ATOM 1540 C CA . GLU A 1 195 ? -22.954 -21.311 30.147 1.00 52.50 195 GLU A CA 1
ATOM 1541 C C . GLU A 1 195 ? -21.846 -22.295 30.581 1.00 52.50 195 GLU A C 1
ATOM 1543 O O . GLU A 1 195 ? -21.576 -23.299 29.925 1.00 52.50 195 GLU A O 1
ATOM 1548 N N . SER A 1 196 ? -21.173 -21.961 31.686 1.00 51.97 196 SER A N 1
ATOM 1549 C CA . SER A 1 196 ? -20.131 -22.736 32.383 1.00 51.97 196 SER A CA 1
ATOM 1550 C C . SER A 1 196 ? -18.897 -23.154 31.557 1.00 51.97 196 SER A C 1
ATOM 1552 O O . SER A 1 196 ? -18.706 -24.313 31.196 1.00 51.97 196 SER A O 1
ATOM 1554 N N . LEU A 1 197 ? -17.965 -22.220 31.338 1.00 56.25 197 LEU A N 1
ATOM 1555 C CA . LEU A 1 197 ? -16.591 -22.602 30.992 1.00 56.25 197 LEU A CA 1
ATOM 1556 C C . LEU A 1 197 ? -15.967 -23.394 32.153 1.00 56.25 197 LEU A C 1
ATOM 1558 O O . LEU A 1 197 ? -15.977 -22.956 33.306 1.00 56.25 197 LEU A O 1
ATOM 1562 N N . SER A 1 198 ? -15.404 -24.562 31.838 1.00 64.44 198 SER A N 1
ATOM 1563 C CA . SER A 1 198 ? -14.643 -25.388 32.781 1.00 64.44 198 SER A CA 1
ATOM 1564 C C . SER A 1 198 ? -13.497 -24.578 33.402 1.00 64.44 198 SER A C 1
ATOM 1566 O O . SER A 1 198 ? -12.842 -23.800 32.704 1.00 64.44 198 SER A O 1
ATOM 1568 N N . LYS A 1 199 ? -13.199 -24.787 34.696 1.00 61.97 199 LYS A N 1
ATOM 1569 C CA . LYS A 1 199 ? -12.103 -24.107 35.427 1.00 61.97 199 LYS A CA 1
ATOM 1570 C C . LYS A 1 199 ? -10.775 -24.106 34.651 1.00 61.97 199 LYS A C 1
ATOM 1572 O O . LYS A 1 199 ? -10.042 -23.125 34.695 1.00 61.97 199 LYS A O 1
ATOM 1577 N N . ARG A 1 200 ? -10.519 -25.160 33.866 1.00 60.25 200 ARG A N 1
ATOM 1578 C CA . ARG A 1 200 ? -9.326 -25.313 33.018 1.00 60.25 200 ARG A CA 1
ATOM 1579 C C . ARG A 1 200 ? -9.263 -24.318 31.850 1.00 60.25 200 ARG A C 1
ATOM 1581 O O . ARG A 1 200 ? -8.179 -23.879 31.482 1.00 60.25 200 ARG A O 1
ATOM 1588 N N . GLN A 1 201 ? -10.405 -23.945 31.269 1.00 60.59 201 GLN A N 1
ATOM 1589 C CA . GLN A 1 201 ? -10.467 -22.920 30.221 1.00 60.59 201 GLN A CA 1
ATOM 1590 C C . GLN A 1 201 ? -10.272 -21.515 30.790 1.00 60.59 201 GLN A C 1
ATOM 1592 O O . GLN A 1 201 ? -9.620 -20.705 30.144 1.00 60.59 201 GLN A O 1
ATOM 1597 N N . VAL A 1 202 ? -10.775 -21.238 31.997 1.00 63.53 202 VAL A N 1
ATOM 1598 C CA . VAL A 1 202 ? -10.550 -19.951 32.680 1.00 63.53 202 VAL A CA 1
ATOM 1599 C C . VAL A 1 202 ? -9.068 -19.769 33.009 1.00 63.53 202 VAL A C 1
ATOM 1601 O O . VAL A 1 202 ? -8.500 -18.719 32.736 1.00 63.53 202 VAL A O 1
ATOM 1604 N N . GLU A 1 203 ? -8.413 -20.811 33.515 1.00 67.62 203 GLU A N 1
ATOM 1605 C CA . GLU A 1 203 ? -6.987 -20.779 33.852 1.00 67.62 203 GLU A CA 1
ATOM 1606 C C . GLU A 1 203 ? -6.098 -20.632 32.602 1.00 67.62 203 GLU A C 1
ATOM 1608 O O . GLU A 1 203 ? -5.175 -19.818 32.576 1.00 67.62 203 GLU A O 1
ATOM 1613 N N . SER A 1 204 ? -6.443 -21.328 31.511 1.00 67.75 204 SER A N 1
ATOM 1614 C CA . SER A 1 204 ? -5.791 -21.137 30.209 1.00 67.75 204 SER A CA 1
ATOM 1615 C C . SER A 1 204 ? -6.026 -19.736 29.634 1.00 67.75 204 SER A C 1
ATOM 1617 O O . SER A 1 204 ? -5.146 -19.203 28.963 1.00 67.75 204 SER A O 1
ATOM 1619 N N . TRP A 1 205 ? -7.195 -19.140 29.876 1.00 60.66 205 TRP A N 1
ATOM 1620 C CA . TRP A 1 205 ? -7.545 -17.795 29.415 1.00 60.66 205 TRP A CA 1
ATOM 1621 C C . TRP A 1 205 ? -6.779 -16.712 30.178 1.00 60.66 205 TRP A C 1
ATOM 1623 O O . TRP A 1 205 ? -6.273 -15.772 29.569 1.00 60.66 205 TRP A O 1
ATOM 1633 N N . GLU A 1 206 ? -6.623 -16.867 31.492 1.00 70.31 206 GLU A N 1
ATOM 1634 C CA . GLU A 1 206 ? -5.812 -15.971 32.323 1.00 70.31 206 GLU A CA 1
ATOM 1635 C C . GLU A 1 206 ? -4.317 -16.074 31.986 1.00 70.31 206 GLU A C 1
ATOM 1637 O O . GLU A 1 206 ? -3.636 -15.052 31.874 1.00 70.31 206 GLU A O 1
ATOM 1642 N N . TRP A 1 207 ? -3.810 -17.281 31.710 1.00 71.38 207 TRP A N 1
ATOM 1643 C CA . TRP A 1 207 ? -2.440 -17.461 31.218 1.00 71.38 207 TRP A CA 1
ATOM 1644 C C . TRP A 1 207 ? -2.212 -16.762 29.870 1.00 71.38 207 TRP A C 1
ATOM 1646 O O . TRP A 1 207 ? -1.175 -16.122 29.671 1.00 71.38 207 TRP A O 1
ATOM 1656 N N . LEU A 1 208 ? -3.197 -16.832 28.968 1.00 73.62 208 LEU A N 1
ATOM 1657 C CA . LEU A 1 208 ? -3.146 -16.218 27.640 1.00 73.62 208 LEU A CA 1
ATOM 1658 C C . LEU A 1 208 ? -3.239 -14.684 27.707 1.00 73.62 208 LEU A C 1
ATOM 1660 O O . LEU A 1 208 ? -2.466 -13.989 27.047 1.00 73.62 208 LEU A O 1
ATOM 1664 N N . LYS A 1 209 ? -4.099 -14.137 28.576 1.00 71.06 209 LYS A N 1
ATOM 1665 C CA . LYS A 1 209 ? -4.110 -12.698 28.896 1.00 71.06 209 LYS A CA 1
ATOM 1666 C C . LYS A 1 209 ? -2.759 -12.237 29.432 1.00 71.06 209 LYS A C 1
ATOM 1668 O O . LYS A 1 209 ? -2.229 -11.226 28.979 1.00 71.06 209 LYS A O 1
ATOM 1673 N N . TRP A 1 210 ? -2.186 -12.974 30.381 1.00 69.75 210 TRP A N 1
ATOM 1674 C CA . TRP A 1 210 ? -0.917 -12.613 31.009 1.00 69.75 210 TRP A CA 1
ATOM 1675 C C . TRP A 1 210 ? 0.255 -12.628 30.020 1.00 69.75 210 TRP A C 1
ATOM 1677 O O . TRP A 1 210 ? 1.072 -11.704 30.013 1.00 69.75 210 TRP A O 1
ATOM 1687 N N . THR A 1 211 ? 0.320 -13.631 29.139 1.00 68.88 211 THR A N 1
ATOM 1688 C CA . THR A 1 211 ? 1.326 -13.673 28.064 1.00 68.88 211 THR A CA 1
ATOM 1689 C C . THR A 1 211 ? 1.142 -12.520 27.080 1.00 68.88 211 THR A C 1
ATOM 1691 O O . THR A 1 211 ? 2.127 -11.893 26.689 1.00 68.88 211 THR A O 1
ATOM 1694 N N . PHE A 1 212 ? -0.099 -12.170 26.741 1.00 70.38 212 PHE A N 1
ATOM 1695 C CA . PHE A 1 212 ? -0.397 -11.069 25.826 1.00 70.38 212 PHE A CA 1
ATOM 1696 C C . PHE A 1 212 ? -0.051 -9.687 26.417 1.00 70.38 212 PHE A C 1
ATOM 1698 O O . PHE A 1 212 ? 0.516 -8.848 25.715 1.00 70.38 212 PHE A O 1
ATOM 1705 N N . VAL A 1 213 ? -0.289 -9.465 27.717 1.00 72.81 213 VAL A N 1
ATOM 1706 C CA . VAL A 1 213 ? 0.122 -8.239 28.439 1.00 72.81 213 VAL A CA 1
ATOM 1707 C C . VAL A 1 213 ? 1.638 -8.075 28.431 1.00 72.81 213 VAL A C 1
ATOM 1709 O O . VAL A 1 213 ? 2.156 -6.998 28.137 1.00 72.81 213 VAL A O 1
ATOM 1712 N N . LYS A 1 214 ? 2.372 -9.155 28.713 1.00 71.19 214 LYS A N 1
ATOM 1713 C CA . LYS A 1 214 ? 3.838 -9.132 28.692 1.00 71.19 214 LYS A CA 1
ATOM 1714 C C . LYS A 1 214 ? 4.394 -8.856 27.298 1.00 71.19 214 LYS A C 1
ATOM 1716 O O . LYS A 1 214 ? 5.355 -8.102 27.172 1.00 71.19 214 LYS A O 1
ATOM 1721 N N . ALA A 1 215 ? 3.772 -9.417 26.264 1.00 71.25 215 ALA A N 1
ATOM 1722 C CA . ALA A 1 215 ? 4.163 -9.168 24.883 1.00 71.25 215 ALA A CA 1
ATOM 1723 C C . ALA A 1 215 ? 3.929 -7.707 24.460 1.00 71.25 215 ALA A C 1
ATOM 1725 O O . ALA A 1 215 ? 4.769 -7.143 23.763 1.00 71.25 215 ALA A O 1
ATOM 1726 N N . SER A 1 216 ? 2.846 -7.060 24.914 1.00 63.91 216 SER A N 1
ATOM 1727 C CA . SER A 1 216 ? 2.604 -5.644 24.579 1.00 63.91 216 SER A CA 1
ATOM 1728 C C . SER A 1 216 ? 3.520 -4.695 25.320 1.00 63.91 216 SER A C 1
ATOM 1730 O O . SER A 1 216 ? 3.994 -3.743 24.713 1.00 63.91 216 SER A O 1
ATOM 1732 N N . LEU A 1 217 ? 3.802 -4.949 26.597 1.00 68.81 217 LEU A N 1
ATOM 1733 C CA . LEU A 1 217 ? 4.800 -4.167 27.328 1.00 68.81 217 LEU A CA 1
ATOM 1734 C C . LEU A 1 217 ? 6.166 -4.247 26.637 1.00 68.81 217 LEU A C 1
ATOM 1736 O O . LEU A 1 217 ? 6.818 -3.225 26.445 1.00 68.81 217 LEU A O 1
ATOM 1740 N N . LEU A 1 218 ? 6.556 -5.436 26.168 1.00 71.50 218 LEU A N 1
ATOM 1741 C CA . LEU A 1 218 ? 7.785 -5.613 25.396 1.00 71.50 218 LEU A CA 1
ATOM 1742 C C . LEU A 1 218 ? 7.745 -4.837 24.067 1.00 71.50 218 LEU A C 1
ATOM 1744 O O . LEU A 1 218 ? 8.706 -4.152 23.731 1.00 71.50 218 LEU A O 1
ATOM 1748 N N . ALA A 1 219 ? 6.634 -4.903 23.331 1.00 65.31 219 ALA A N 1
ATOM 1749 C CA . ALA A 1 219 ? 6.471 -4.192 22.064 1.00 65.31 219 ALA A CA 1
ATOM 1750 C C . ALA A 1 219 ? 6.496 -2.663 22.235 1.00 65.31 219 ALA A C 1
ATOM 1752 O O . ALA A 1 219 ? 7.096 -1.970 21.416 1.00 65.31 219 ALA A O 1
ATOM 1753 N N . ILE A 1 220 ? 5.901 -2.138 23.313 1.00 67.25 220 ILE A N 1
ATOM 1754 C CA . ILE A 1 220 ? 5.947 -0.712 23.663 1.00 67.25 220 ILE A CA 1
ATOM 1755 C C . ILE A 1 220 ? 7.387 -0.290 23.959 1.00 67.25 220 ILE A C 1
ATOM 1757 O O . ILE A 1 220 ? 7.841 0.702 23.399 1.00 67.25 220 ILE A O 1
ATOM 1761 N N . HIS A 1 221 ? 8.135 -1.066 24.747 1.00 63.31 221 HIS A N 1
ATOM 1762 C CA . HIS A 1 221 ? 9.539 -0.760 25.037 1.00 63.31 221 HIS A CA 1
ATOM 1763 C C . HIS A 1 221 ? 10.442 -0.845 23.799 1.00 63.31 221 HIS A C 1
ATOM 1765 O O . HIS A 1 221 ? 11.349 -0.029 23.646 1.00 63.31 221 HIS A O 1
ATOM 1771 N N . ILE A 1 222 ? 10.182 -1.781 22.880 1.00 69.81 222 ILE A N 1
ATOM 1772 C CA . ILE A 1 222 ? 10.895 -1.860 21.596 1.00 69.81 222 ILE A CA 1
ATOM 1773 C C . ILE A 1 222 ? 10.560 -0.647 20.714 1.00 69.81 222 ILE A C 1
ATOM 1775 O O . ILE A 1 222 ? 11.454 -0.083 20.084 1.00 69.81 222 ILE A O 1
ATOM 1779 N N . ALA A 1 223 ? 9.299 -0.209 20.689 1.00 52.50 223 ALA A N 1
ATOM 1780 C CA . ALA A 1 223 ? 8.881 0.978 19.948 1.00 52.50 223 ALA A CA 1
ATOM 1781 C C . ALA A 1 223 ? 9.480 2.271 20.531 1.00 52.50 223 ALA A C 1
ATOM 1783 O O . ALA A 1 223 ? 9.928 3.128 19.773 1.00 52.50 223 ALA A O 1
ATOM 1784 N N . GLU A 1 224 ? 9.552 2.393 21.859 1.00 50.12 224 GLU A N 1
ATOM 1785 C CA . GLU A 1 224 ? 10.220 3.501 22.557 1.00 50.12 224 GLU A CA 1
ATOM 1786 C C . GLU A 1 224 ? 11.723 3.534 22.251 1.00 50.12 224 GLU A C 1
ATOM 1788 O O . GLU A 1 224 ? 12.266 4.580 21.894 1.00 50.12 224 GLU A O 1
ATOM 1793 N N . ALA A 1 225 ? 12.388 2.376 22.304 1.00 57.78 225 ALA A N 1
ATOM 1794 C CA . ALA A 1 225 ? 13.800 2.253 21.953 1.00 57.78 225 ALA A CA 1
ATOM 1795 C C . ALA A 1 225 ? 14.057 2.596 20.475 1.00 57.78 225 ALA A C 1
ATOM 1797 O O . ALA A 1 225 ? 15.027 3.285 20.158 1.00 57.78 225 ALA A O 1
ATOM 1798 N N . GLY A 1 226 ? 13.163 2.184 19.570 1.00 48.53 226 GLY A N 1
ATOM 1799 C CA . GLY A 1 226 ? 13.220 2.537 18.151 1.00 48.53 226 GLY A CA 1
ATOM 1800 C C . GLY A 1 226 ? 13.003 4.032 17.895 1.00 48.53 226 GLY A C 1
ATOM 1801 O O . GLY A 1 226 ? 13.734 4.636 17.112 1.00 48.53 226 GLY A O 1
ATOM 1802 N N . ALA A 1 227 ? 12.053 4.660 18.591 1.00 46.09 227 ALA A N 1
ATOM 1803 C CA . ALA A 1 227 ? 11.787 6.095 18.485 1.00 46.09 227 ALA A CA 1
ATOM 1804 C C . ALA A 1 227 ? 12.951 6.952 19.017 1.00 46.09 227 ALA A C 1
ATOM 1806 O O . ALA A 1 227 ? 13.256 8.000 18.440 1.00 46.09 227 ALA A O 1
ATOM 1807 N N . LEU A 1 228 ? 13.635 6.486 20.070 1.00 50.38 228 LEU A N 1
ATOM 1808 C CA . LEU A 1 228 ? 14.847 7.115 20.601 1.00 50.38 228 LEU A CA 1
ATOM 1809 C C . LEU A 1 228 ? 16.057 6.922 19.676 1.00 50.38 228 LEU A C 1
ATOM 1811 O O . LEU A 1 228 ? 16.835 7.859 19.503 1.00 50.38 228 LEU A O 1
ATOM 1815 N N . ALA A 1 229 ? 16.187 5.760 19.028 1.00 50.06 229 ALA A N 1
ATOM 1816 C CA . ALA A 1 229 ? 17.248 5.497 18.055 1.00 50.06 229 ALA A CA 1
ATOM 1817 C C . ALA A 1 229 ? 17.092 6.311 16.752 1.00 50.06 229 ALA A C 1
ATOM 1819 O O . ALA A 1 229 ? 18.094 6.708 16.162 1.00 50.06 229 ALA A O 1
ATOM 1820 N N . PHE A 1 230 ? 15.857 6.605 16.324 1.00 47.59 230 PHE A N 1
ATOM 1821 C CA . PHE A 1 230 ? 15.563 7.340 15.081 1.00 47.59 230 PHE A CA 1
ATOM 1822 C C . PHE A 1 230 ? 15.225 8.835 15.262 1.00 47.59 230 PHE A C 1
ATOM 1824 O O . PHE A 1 230 ? 14.906 9.515 14.288 1.00 47.59 230 PHE A O 1
ATOM 1831 N N . GLY A 1 231 ? 15.335 9.393 16.473 1.00 45.12 231 GLY A N 1
ATOM 1832 C CA . GLY A 1 231 ? 15.451 10.847 16.673 1.00 45.12 231 GLY A CA 1
ATOM 1833 C C . GLY A 1 231 ? 14.253 11.707 16.236 1.00 45.12 231 GLY A C 1
ATOM 1834 O O . GLY A 1 231 ? 14.431 12.881 15.912 1.00 45.12 231 GLY A O 1
ATOM 1835 N N . VAL A 1 232 ? 13.028 11.175 16.239 1.00 46.19 232 VAL A N 1
ATOM 1836 C CA . VAL A 1 232 ? 11.833 11.911 15.766 1.00 46.19 232 VAL A CA 1
ATOM 1837 C C . VAL A 1 232 ? 11.276 12.891 16.820 1.00 46.19 232 VAL A C 1
ATOM 1839 O O . VAL A 1 232 ? 10.572 13.848 16.487 1.00 46.19 232 VAL A O 1
ATOM 1842 N N . GLU A 1 233 ? 11.625 12.735 18.102 1.00 45.97 233 GLU A N 1
ATOM 1843 C CA . GLU A 1 233 ? 10.936 13.452 19.187 1.00 45.97 233 GLU A CA 1
ATOM 1844 C C . GLU A 1 233 ? 11.242 14.964 19.251 1.00 45.97 233 GLU A C 1
ATOM 1846 O O . GLU A 1 233 ? 10.359 15.771 19.561 1.00 45.97 233 GLU A O 1
ATOM 1851 N N . LYS A 1 234 ? 12.462 15.397 18.903 1.00 42.19 234 LYS A N 1
ATOM 1852 C CA . LYS A 1 234 ? 12.838 16.819 19.038 1.00 42.19 234 LYS A CA 1
ATOM 1853 C C . LYS A 1 234 ? 12.219 17.713 17.957 1.00 42.19 234 LYS A C 1
ATOM 1855 O O . LYS A 1 234 ? 11.896 18.864 18.240 1.00 42.19 234 LYS A O 1
ATOM 1860 N N . GLY A 1 235 ? 12.000 17.199 16.744 1.00 44.88 235 GLY A N 1
ATOM 1861 C CA . GLY A 1 235 ? 11.454 17.981 15.627 1.00 44.88 235 GLY A CA 1
ATOM 1862 C C . GLY A 1 235 ? 9.943 18.218 15.718 1.00 44.88 235 GLY A C 1
ATOM 1863 O O . GLY A 1 235 ? 9.462 19.311 15.411 1.00 44.88 235 GLY A O 1
ATOM 1864 N N . PHE A 1 236 ? 9.189 17.217 16.182 1.00 43.94 236 PHE A N 1
ATOM 1865 C CA . PHE A 1 236 ? 7.726 17.285 16.221 1.00 43.94 236 PHE A CA 1
ATOM 1866 C C . PHE A 1 236 ? 7.213 18.159 17.377 1.00 43.94 236 PHE A C 1
ATOM 1868 O O . PHE A 1 236 ? 6.322 18.988 17.178 1.00 43.94 236 PHE A O 1
ATOM 1875 N N . ARG A 1 237 ? 7.845 18.080 18.561 1.00 44.47 237 ARG A N 1
ATOM 1876 C CA . ARG A 1 237 ? 7.520 18.953 19.706 1.00 44.47 237 ARG A CA 1
ATOM 1877 C C . ARG A 1 237 ? 7.814 20.434 19.425 1.00 44.47 237 ARG A C 1
ATOM 1879 O O . ARG A 1 237 ? 7.040 21.295 19.841 1.00 44.47 237 ARG A O 1
ATOM 1886 N N . LEU A 1 238 ? 8.878 20.743 18.672 1.00 46.28 238 LEU A N 1
ATOM 1887 C CA . LEU A 1 238 ? 9.228 22.126 18.317 1.00 46.28 238 LEU A CA 1
ATOM 1888 C C . LEU A 1 238 ? 8.214 22.758 17.346 1.00 46.28 238 LEU A C 1
ATOM 1890 O O . LEU A 1 238 ? 7.902 23.944 17.458 1.00 46.28 238 LEU A O 1
ATOM 1894 N N . ARG A 1 239 ? 7.680 21.968 16.401 1.00 53.50 239 ARG A N 1
ATOM 1895 C CA . ARG A 1 239 ? 6.683 22.431 15.420 1.00 53.50 239 ARG A CA 1
ATOM 1896 C C . ARG A 1 239 ? 5.286 22.594 16.029 1.00 53.50 239 ARG A C 1
ATOM 1898 O O . ARG A 1 239 ? 4.604 23.556 15.691 1.00 53.50 239 ARG A O 1
ATOM 1905 N N . LEU A 1 240 ? 4.898 21.734 16.974 1.00 47.88 240 LEU A N 1
ATOM 1906 C CA . LEU A 1 240 ? 3.641 21.872 17.724 1.00 47.88 240 LEU A CA 1
ATOM 1907 C C . LEU A 1 240 ? 3.641 23.094 18.652 1.00 47.88 240 LEU A C 1
ATOM 1909 O O . LEU A 1 240 ? 2.654 23.823 18.686 1.00 47.88 240 LEU A O 1
ATOM 1913 N N . SER A 1 241 ? 4.757 23.371 19.336 1.00 46.34 241 SER A N 1
ATOM 1914 C CA . SER A 1 241 ? 4.893 24.564 20.187 1.00 46.34 241 SER A CA 1
ATOM 1915 C C . SER A 1 241 ? 4.728 25.866 19.385 1.00 46.34 241 SER A C 1
ATOM 1917 O O . SER A 1 241 ? 3.937 26.732 19.757 1.00 46.34 241 SER A O 1
ATOM 1919 N N . LYS A 1 242 ? 5.360 25.964 18.203 1.00 51.81 242 LYS A N 1
ATOM 1920 C CA . LYS A 1 242 ? 5.198 27.136 17.324 1.00 51.81 242 LYS A CA 1
ATOM 1921 C C . LYS A 1 242 ? 3.796 27.274 16.723 1.00 51.81 242 LYS A C 1
ATOM 1923 O O . LYS A 1 242 ? 3.343 28.399 16.537 1.00 51.81 242 LYS A O 1
ATOM 1928 N N . ALA A 1 243 ? 3.110 26.172 16.419 1.00 45.03 243 ALA A N 1
ATOM 1929 C CA . ALA A 1 243 ? 1.747 26.224 15.885 1.00 45.03 243 ALA A CA 1
ATOM 1930 C C . ALA A 1 243 ? 0.738 26.745 16.926 1.00 45.03 243 ALA A C 1
ATOM 1932 O O . ALA A 1 243 ? -0.132 27.545 16.587 1.00 45.03 243 ALA A O 1
ATOM 1933 N N . PHE A 1 244 ? 0.895 26.367 18.200 1.00 50.19 244 PHE A N 1
ATOM 1934 C CA . PHE A 1 244 ? 0.046 26.874 19.284 1.00 50.19 244 PHE A CA 1
ATOM 1935 C C . PHE A 1 244 ? 0.337 28.340 19.649 1.00 50.19 244 PHE A C 1
ATOM 1937 O O . PHE A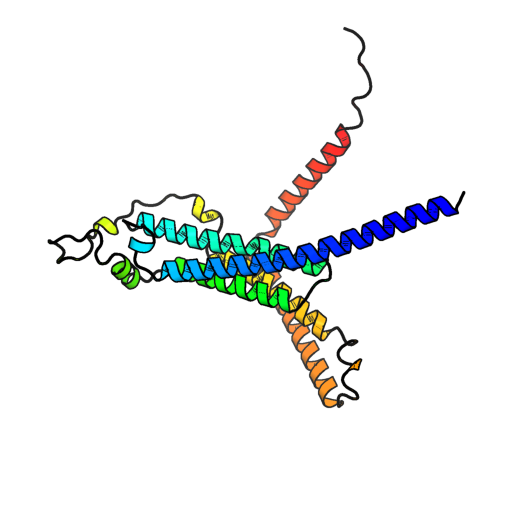 1 244 ? -0.600 29.078 19.953 1.00 50.19 244 PHE A O 1
ATOM 1944 N N . ASP A 1 245 ? 1.588 28.801 19.542 1.00 48.69 245 ASP A N 1
ATOM 1945 C CA . ASP A 1 245 ? 1.929 30.221 19.742 1.00 48.69 245 ASP A CA 1
ATOM 1946 C C . ASP A 1 245 ? 1.333 31.140 18.659 1.00 48.69 245 ASP A C 1
ATOM 1948 O O . ASP A 1 245 ? 0.946 32.274 18.949 1.00 48.69 245 ASP A O 1
ATOM 1952 N N . ILE A 1 246 ? 1.211 30.660 17.415 1.00 48.34 246 ILE A N 1
ATOM 1953 C CA . ILE A 1 246 ? 0.587 31.419 16.317 1.00 48.34 246 ILE A CA 1
ATOM 1954 C C . ILE A 1 246 ? -0.925 31.557 16.539 1.00 48.34 246 ILE A C 1
ATOM 1956 O O . ILE A 1 246 ? -1.467 32.650 16.376 1.00 48.34 246 ILE A O 1
ATOM 1960 N N . VAL A 1 247 ? -1.596 30.487 16.978 1.00 44.41 247 VAL A N 1
ATOM 1961 C CA . VAL A 1 247 ? -3.034 30.519 17.298 1.00 44.41 247 VAL A CA 1
ATOM 1962 C C . VAL A 1 247 ? -3.308 31.446 18.488 1.00 44.41 247 VAL A C 1
ATOM 1964 O O . VAL A 1 247 ? -4.194 32.293 18.416 1.00 44.41 247 VAL A O 1
ATOM 1967 N N . LYS A 1 248 ? -2.478 31.399 19.538 1.00 44.94 248 LYS A N 1
ATOM 1968 C CA . LYS A 1 248 ? -2.638 32.262 20.721 1.00 44.94 248 LYS A CA 1
ATOM 1969 C C . LYS A 1 248 ? -2.423 33.756 20.428 1.00 44.94 248 LYS A C 1
ATOM 1971 O O . LYS A 1 248 ? -3.023 34.609 21.085 1.00 44.94 248 LYS A O 1
ATOM 1976 N N . ARG A 1 249 ? -1.583 34.094 19.441 1.00 42.91 249 ARG A N 1
ATOM 1977 C CA . ARG A 1 249 ? -1.342 35.486 19.015 1.00 42.91 249 ARG A CA 1
ATOM 1978 C C . ARG A 1 249 ? -2.435 36.037 18.093 1.00 42.91 249 ARG A C 1
ATOM 1980 O O . ARG A 1 249 ? -2.600 37.251 18.018 1.00 42.91 249 ARG A O 1
ATOM 1987 N N . SER A 1 250 ? -3.177 35.163 17.412 1.00 39.72 250 SER A N 1
ATOM 1988 C CA . SER A 1 250 ? -4.326 35.543 16.581 1.00 39.72 250 SER A CA 1
ATOM 1989 C C . SER A 1 250 ? -5.516 35.992 17.436 1.00 39.72 250 SER A C 1
ATOM 1991 O O . SER A 1 250 ? -6.113 37.026 17.151 1.00 39.72 250 SER A O 1
ATOM 1993 N N . ASP A 1 251 ? -5.797 35.287 18.536 1.00 45.50 251 ASP A N 1
ATOM 1994 C CA . ASP A 1 251 ? -6.928 35.606 19.426 1.00 45.50 251 ASP A CA 1
ATOM 1995 C C . ASP A 1 251 ? -6.716 36.869 20.273 1.00 45.50 251 ASP A C 1
ATOM 1997 O O . ASP A 1 251 ? -7.667 37.443 20.794 1.00 45.50 251 ASP A O 1
ATOM 2001 N N . THR A 1 252 ? -5.475 37.344 20.404 1.00 47.56 252 THR A N 1
ATOM 2002 C CA . THR A 1 252 ? -5.162 38.573 21.152 1.00 47.56 252 THR A CA 1
ATOM 2003 C C . THR A 1 252 ? -5.169 39.836 20.291 1.00 47.56 252 THR A C 1
ATOM 2005 O O . THR A 1 252 ? -5.089 40.931 20.842 1.00 47.56 252 THR A O 1
ATOM 2008 N N . ARG A 1 253 ? -5.281 39.724 18.956 1.00 43.47 253 ARG A N 1
ATOM 2009 C CA . ARG A 1 253 ? -5.248 40.883 18.043 1.00 43.47 253 ARG A CA 1
ATOM 2010 C C . ARG A 1 253 ? -6.609 41.268 17.456 1.00 43.47 253 ARG A C 1
ATOM 2012 O O . ARG A 1 253 ? -6.730 42.367 16.938 1.00 43.47 253 ARG A O 1
ATOM 2019 N N . SER A 1 254 ? -7.639 40.431 17.577 1.00 40.53 254 SER A N 1
ATOM 2020 C CA . SER A 1 254 ? -8.986 40.732 17.060 1.00 40.53 254 SER A CA 1
ATOM 2021 C C . SER A 1 254 ? -9.883 41.521 18.030 1.00 40.53 254 SER A C 1
ATOM 2023 O O . SER A 1 254 ? -11.059 41.718 17.742 1.00 40.53 254 SER A O 1
ATOM 2025 N N . GLY A 1 255 ? -9.348 41.978 19.169 1.00 45.03 255 GLY A N 1
ATOM 2026 C CA . GLY A 1 255 ? -10.128 42.604 20.242 1.00 45.03 255 GLY A CA 1
ATOM 2027 C C . GLY A 1 255 ? -9.956 44.111 20.453 1.00 45.03 255 GLY A C 1
ATOM 2028 O O . GLY A 1 255 ? -10.580 44.613 21.377 1.00 45.03 255 GLY A O 1
ATOM 2029 N N . ASN A 1 256 ? -9.141 44.831 19.665 1.00 39.75 256 ASN A N 1
ATOM 2030 C CA . ASN A 1 256 ? -8.832 46.247 19.955 1.00 39.75 256 ASN A CA 1
ATOM 2031 C C . ASN A 1 256 ? -8.989 47.251 18.796 1.00 39.75 256 ASN A C 1
ATOM 2033 O O . ASN A 1 256 ? -8.678 48.422 18.991 1.00 39.75 256 ASN A O 1
ATOM 2037 N N . ASP A 1 257 ? -9.542 46.867 17.643 1.00 40.16 257 ASP A N 1
ATOM 2038 C CA . ASP A 1 257 ? -9.735 47.800 16.517 1.00 40.16 257 ASP A CA 1
ATOM 2039 C C . ASP A 1 257 ? -11.190 48.299 16.443 1.00 40.16 257 ASP A C 1
ATOM 2041 O O . ASP A 1 257 ? -11.896 48.149 15.446 1.00 40.16 257 ASP A O 1
ATOM 2045 N N . SER A 1 258 ? -11.681 48.868 17.545 1.00 41.16 258 SER A N 1
ATOM 2046 C CA . SER A 1 258 ? -12.968 49.577 17.598 1.00 41.16 258 SER A CA 1
ATOM 2047 C C . SER A 1 258 ? -12.884 50.825 18.475 1.00 41.16 258 SER A C 1
ATOM 2049 O O . SER A 1 258 ? -13.720 51.030 19.341 1.00 41.16 258 SER A O 1
ATOM 2051 N N . GLU A 1 259 ? -11.883 51.676 18.248 1.00 41.97 259 GLU A N 1
ATOM 2052 C CA . GLU A 1 259 ? -11.956 53.093 18.615 1.00 41.97 259 GLU A CA 1
ATOM 2053 C C . GLU A 1 259 ? -10.931 53.905 17.808 1.00 41.97 259 GLU A C 1
ATOM 2055 O O . GLU A 1 259 ? -9.850 53.412 17.502 1.00 41.97 259 GLU A O 1
ATOM 2060 N N . ALA A 1 260 ? -11.286 55.152 17.484 1.00 37.22 260 ALA A N 1
ATOM 2061 C CA . ALA A 1 260 ? -10.509 56.160 16.750 1.00 37.22 260 ALA A CA 1
ATOM 2062 C C . ALA A 1 260 ? -10.545 56.117 15.204 1.00 37.22 260 ALA A C 1
ATOM 2064 O O . ALA A 1 260 ? -9.523 56.022 14.529 1.00 37.22 260 ALA A O 1
ATOM 2065 N N . ILE A 1 261 ? -11.728 56.377 14.630 1.00 45.00 261 ILE A N 1
ATOM 2066 C CA . ILE A 1 261 ? -11.803 57.304 13.488 1.00 45.00 261 ILE A CA 1
ATOM 2067 C C . ILE A 1 261 ? -12.115 58.690 14.065 1.00 45.00 261 ILE A C 1
ATOM 2069 O O . ILE A 1 261 ? -13.272 59.026 14.302 1.00 45.00 261 ILE A O 1
ATOM 2073 N N . SER A 1 262 ? -11.076 59.493 14.304 1.00 33.81 262 SER A N 1
ATOM 2074 C CA . SER A 1 262 ? -11.192 60.954 14.363 1.00 33.81 262 SER A CA 1
ATOM 2075 C C . SER A 1 262 ? -9.855 61.631 14.042 1.00 33.81 262 SER A C 1
ATOM 2077 O O . SER A 1 262 ? -8.893 61.471 14.786 1.00 33.81 262 SER A O 1
ATOM 2079 N N . LEU A 1 263 ? -9.881 62.441 12.978 1.00 35.75 263 LEU A N 1
ATOM 2080 C CA . LEU A 1 263 ? -9.103 63.670 12.753 1.00 35.75 263 LEU A CA 1
ATOM 2081 C C . LEU A 1 263 ? -7.566 63.565 12.688 1.00 35.75 263 LEU A C 1
ATOM 2083 O O . LEU A 1 263 ? -6.876 63.727 13.691 1.00 35.75 263 LEU A O 1
ATOM 2087 N N . ASN A 1 264 ? -7.033 63.436 11.469 1.00 36.06 264 ASN A N 1
ATOM 2088 C CA . ASN A 1 264 ? -6.437 64.557 10.715 1.00 36.06 264 ASN A CA 1
ATOM 2089 C C . ASN A 1 264 ? -6.102 64.133 9.282 1.00 36.06 264 ASN A C 1
ATOM 2091 O O . ASN A 1 264 ? -5.460 63.072 9.122 1.00 36.06 264 ASN A O 1
#

pLDDT: mean 70.72, std 15.55, range [33.81, 93.19]

Secondary structure (DSSP, 8-state):
-HHHHHHHHHHHHHHHHHHHHHHHHHHHHHHHHHHHHHHHHHHHHHHHTTS-GGGGT--SHHHHHHHHHHHHHHHHHHHHHHHHHHHHHHHTT---HHHHHHHHHHHHHHHHHHHHHH---HHHHHHHTTTSSB-GGGTTSBPGGGG-------GGGGTS-TTHHHHHHHHHHHHHHHHHHHHHT-HHHHTTTSS---HHHHHHHHHHHHHHHHHHHHHHHHHHHHHHHTT-HHHHHHHHHHHHHHHHHHTTTTTS-SS-----